Protein AF-A0A7L3ATC0-F1 (afdb_monomer)

Organism: NCBI:txid302527

InterPro domains:
  IPR021935 Small G protein signalling modulator 1/2, Rab-binding domain [PF12068] (3-129)
  IPR037745 Small G protein signalling modulator 1/2, PH domain [cd15784] (1-162)

Foldseek 3Di:
DWFDDPDPDDTFDWDWDWDDDPLKIKIWTAGVCLVVCVPDPVCNVVDPSVVVTDIGTCQQFFKWKKKQFQPQGIWIWTQGPVRDIDGIDGDHHDCVVVVVLVVVQVSNPPQKHKVVHFDQDVPPGTHHDDDDPPDDDDDDDDDDDPPPRDIDIDMITIDGPPPVVVPDPPPPDDDDDDDDDDDDDDDDDDDDDDDDDDDDDDDDDDDDDDDDDD

Structure (mmCIF, N/CA/C/O backbone):
data_AF-A0A7L3ATC0-F1
#
_entry.id   AF-A0A7L3ATC0-F1
#
loop_
_atom_site.group_PDB
_atom_site.id
_atom_site.type_symbol
_atom_site.label_atom_id
_atom_site.label_alt_id
_atom_site.label_comp_id
_atom_site.label_asym_id
_atom_site.label_entity_id
_atom_site.label_seq_id
_atom_site.pdbx_PDB_ins_code
_atom_site.Cartn_x
_atom_site.Cartn_y
_atom_site.Cartn_z
_atom_site.occupancy
_atom_site.B_iso_or_equiv
_atom_site.auth_seq_id
_atom_site.auth_comp_id
_atom_site.auth_asym_id
_atom_site.auth_atom_id
_atom_site.pdbx_PDB_model_num
ATOM 1 N N . VAL A 1 1 ? 10.258 0.427 -2.704 1.00 93.44 1 VAL A N 1
ATOM 2 C CA . VAL A 1 1 ? 9.620 -0.738 -2.040 1.00 93.44 1 VAL A CA 1
ATOM 3 C C . VAL A 1 1 ? 9.735 -1.900 -2.997 1.00 93.44 1 VAL A C 1
ATOM 5 O O . VAL A 1 1 ? 9.458 -1.688 -4.170 1.00 93.44 1 VAL A O 1
ATOM 8 N N . SER A 1 2 ? 10.188 -3.068 -2.561 1.00 94.00 2 SER A N 1
ATOM 9 C CA . SER A 1 2 ? 10.364 -4.216 -3.453 1.00 94.00 2 SER A CA 1
ATOM 10 C C . SER A 1 2 ? 9.316 -5.300 -3.224 1.00 94.00 2 SER A C 1
ATOM 12 O O . SER A 1 2 ? 8.826 -5.474 -2.107 1.00 94.00 2 SER A O 1
ATOM 14 N N . LEU A 1 3 ? 8.977 -6.010 -4.299 1.00 92.00 3 LEU A N 1
ATOM 15 C CA . LEU A 1 3 ? 8.191 -7.237 -4.254 1.00 92.00 3 LEU A CA 1
ATOM 16 C C . LEU A 1 3 ? 9.136 -8.435 -4.399 1.00 92.00 3 LEU A C 1
ATOM 18 O O . LEU A 1 3 ? 9.830 -8.524 -5.414 1.00 92.00 3 LEU A O 1
ATOM 22 N N . PRO A 1 4 ? 9.207 -9.342 -3.412 1.00 85.38 4 PRO A N 1
ATOM 23 C CA . PRO A 1 4 ? 9.979 -10.565 -3.551 1.00 85.38 4 PRO A CA 1
ATOM 24 C C . PRO A 1 4 ? 9.347 -11.458 -4.620 1.00 85.38 4 PRO A C 1
ATOM 26 O O . PRO A 1 4 ? 8.122 -11.552 -4.730 1.00 85.38 4 PRO A O 1
ATOM 29 N N . GLN A 1 5 ? 10.196 -12.107 -5.407 1.00 79.19 5 GLN A N 1
ATOM 30 C CA . GLN A 1 5 ? 9.783 -13.083 -6.405 1.00 79.19 5 GLN A CA 1
ATOM 31 C C . GLN A 1 5 ? 9.833 -14.504 -5.818 1.00 79.19 5 GLN A C 1
ATOM 33 O O . GLN A 1 5 ? 10.364 -14.725 -4.729 1.00 79.19 5 GLN A O 1
ATOM 38 N N . ARG A 1 6 ? 9.216 -15.462 -6.517 1.00 74.31 6 ARG A N 1
ATOM 39 C CA . ARG A 1 6 ? 9.340 -16.893 -6.192 1.00 74.31 6 ARG A CA 1
ATOM 40 C C . ARG A 1 6 ? 10.739 -17.386 -6.604 1.00 74.31 6 ARG A C 1
ATOM 42 O O . ARG A 1 6 ? 11.350 -16.777 -7.476 1.00 74.31 6 ARG A O 1
ATOM 49 N N . ASP A 1 7 ? 11.204 -18.476 -5.996 1.00 61.12 7 ASP A N 1
ATOM 50 C CA . ASP A 1 7 ? 12.371 -19.265 -6.431 1.00 61.12 7 ASP A CA 1
ATOM 51 C C . ASP A 1 7 ? 13.678 -18.472 -6.642 1.00 61.12 7 ASP A C 1
ATOM 53 O O . ASP A 1 7 ? 14.181 -18.362 -7.757 1.00 61.12 7 ASP A O 1
ATOM 57 N N . ASP A 1 8 ? 14.236 -17.920 -5.559 1.00 62.19 8 ASP A N 1
ATOM 58 C CA . ASP A 1 8 ? 15.568 -17.280 -5.500 1.00 62.19 8 ASP A CA 1
ATOM 59 C C . ASP A 1 8 ? 15.806 -16.088 -6.450 1.00 62.19 8 ASP A C 1
ATOM 61 O O . ASP A 1 8 ? 16.919 -15.565 -6.544 1.00 62.19 8 ASP A O 1
ATOM 65 N N . MET A 1 9 ? 14.766 -15.610 -7.132 1.00 73.88 9 MET A N 1
ATOM 66 C CA . MET A 1 9 ? 14.852 -14.435 -7.989 1.00 73.88 9 MET A CA 1
ATOM 67 C C . MET A 1 9 ? 14.956 -13.138 -7.169 1.00 73.88 9 MET A C 1
ATOM 69 O O . MET A 1 9 ? 14.380 -12.997 -6.084 1.00 73.88 9 MET A O 1
ATOM 73 N N . GLU A 1 10 ? 15.689 -12.159 -7.708 1.00 83.62 10 GLU A N 1
ATOM 74 C CA . GLU A 1 10 ? 15.863 -10.852 -7.076 1.00 83.62 10 GLU A CA 1
ATOM 75 C C . GLU A 1 10 ? 14.518 -10.123 -6.933 1.00 83.62 10 GLU A C 1
ATOM 77 O O . GLU A 1 10 ? 13.672 -10.124 -7.827 1.00 83.62 10 GLU A O 1
ATOM 82 N N . ALA A 1 11 ? 14.306 -9.473 -5.788 1.00 90.12 11 ALA A N 1
ATOM 83 C CA . ALA A 1 11 ? 13.082 -8.722 -5.552 1.00 90.12 11 ALA A CA 1
ATOM 84 C C . ALA A 1 11 ? 12.962 -7.542 -6.533 1.00 90.12 11 ALA A C 1
ATOM 86 O O . ALA A 1 11 ? 13.880 -6.732 -6.656 1.00 90.12 11 ALA A O 1
ATOM 87 N N . ILE A 1 12 ? 11.801 -7.379 -7.171 1.00 93.88 12 ILE A N 1
ATOM 88 C CA . ILE A 1 12 ? 11.578 -6.294 -8.133 1.00 93.88 12 ILE A CA 1
ATOM 89 C C . ILE A 1 12 ? 11.417 -4.978 -7.362 1.00 93.88 12 ILE A C 1
ATOM 91 O O . ILE A 1 12 ? 10.502 -4.873 -6.539 1.00 93.88 12 ILE A O 1
ATOM 95 N N . PRO A 1 13 ? 12.247 -3.946 -7.605 1.00 94.88 13 PRO A N 1
ATOM 96 C CA . PRO A 1 13 ? 12.058 -2.639 -6.998 1.00 94.88 13 PRO A CA 1
ATOM 97 C C . PRO A 1 13 ? 10.942 -1.862 -7.705 1.00 94.88 13 PRO A C 1
ATOM 99 O O . PRO A 1 13 ? 10.866 -1.808 -8.933 1.00 94.88 13 PRO A O 1
ATOM 102 N N . GLY A 1 14 ? 10.103 -1.199 -6.916 1.00 96.00 14 GLY A N 1
ATOM 103 C CA . GLY A 1 14 ? 9.032 -0.356 -7.424 1.00 96.00 14 GLY A CA 1
ATOM 104 C C . GLY A 1 14 ? 8.702 0.830 -6.526 1.00 96.00 14 GLY A C 1
ATOM 105 O O . GLY A 1 14 ? 9.152 0.953 -5.372 1.00 96.00 14 GLY A O 1
ATOM 106 N N . TYR A 1 15 ? 7.882 1.704 -7.091 1.00 96.75 15 TYR A N 1
ATOM 107 C CA . TYR A 1 15 ? 7.320 2.874 -6.446 1.00 96.75 15 TYR A CA 1
ATOM 108 C C . TYR A 1 15 ? 5.979 2.518 -5.801 1.00 96.75 15 TYR A C 1
ATOM 110 O O . TYR A 1 15 ? 5.101 1.976 -6.466 1.00 96.75 15 TYR A O 1
ATOM 118 N N . LEU A 1 16 ? 5.834 2.811 -4.506 1.0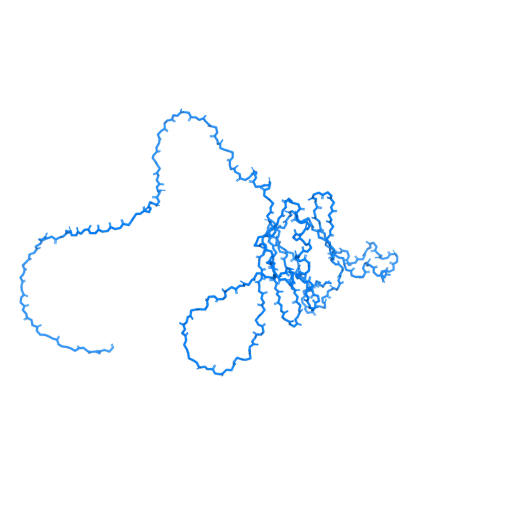0 97.38 16 LEU A N 1
ATOM 119 C CA . LEU A 1 16 ? 4.604 2.601 -3.739 1.00 97.38 16 LEU A CA 1
ATOM 120 C C . LEU A 1 16 ? 3.964 3.960 -3.442 1.00 97.38 16 LEU A C 1
ATOM 122 O O . LEU A 1 16 ? 4.632 4.827 -2.876 1.00 97.38 16 LEU A O 1
ATOM 126 N N . SER A 1 17 ? 2.683 4.126 -3.758 1.00 96.81 17 SER A N 1
ATOM 127 C CA . SER A 1 17 ? 1.929 5.351 -3.491 1.00 96.81 17 SER A CA 1
ATOM 128 C C . SER A 1 17 ? 0.539 5.074 -2.930 1.00 96.81 17 SER A C 1
ATOM 130 O O . SER A 1 17 ? -0.112 4.084 -3.262 1.00 96.81 17 SER A O 1
ATOM 132 N N . LEU A 1 18 ? 0.075 5.989 -2.081 1.00 96.25 18 LEU A N 1
ATOM 133 C CA . LEU A 1 18 ? -1.311 6.073 -1.635 1.00 96.25 18 LEU A CA 1
ATOM 134 C C . LEU A 1 18 ? -1.989 7.204 -2.405 1.00 96.25 18 LEU A C 1
ATOM 136 O O . LEU A 1 18 ? -1.476 8.320 -2.455 1.00 96.25 18 LEU A O 1
ATOM 140 N N . HIS A 1 19 ? -3.132 6.906 -3.005 1.00 96.25 19 HIS A N 1
ATOM 141 C CA . HIS A 1 19 ? -3.961 7.864 -3.720 1.00 96.25 19 HIS A CA 1
ATOM 142 C C . HIS A 1 19 ? -5.305 7.961 -3.023 1.00 96.25 19 HIS A C 1
ATOM 144 O O . HIS A 1 19 ? -5.940 6.942 -2.772 1.00 96.25 19 HIS A O 1
ATOM 150 N N . GLN A 1 20 ? -5.747 9.179 -2.751 1.00 92.88 20 GLN A N 1
ATOM 151 C CA . GLN A 1 20 ? -7.073 9.442 -2.217 1.00 92.88 20 GLN A CA 1
ATOM 152 C C . GLN A 1 20 ? -7.865 10.205 -3.274 1.00 92.88 20 GLN A C 1
ATOM 154 O O . GLN A 1 20 ? -7.403 11.214 -3.805 1.00 92.88 20 GLN A O 1
ATOM 159 N N . THR A 1 21 ? -9.028 9.682 -3.645 1.00 90.12 21 THR A N 1
ATOM 160 C CA . THR A 1 21 ? -9.964 10.319 -4.574 1.00 90.12 21 THR A CA 1
ATOM 161 C C . THR A 1 21 ? -11.335 10.295 -3.922 1.00 90.12 21 THR A C 1
ATOM 163 O O . THR A 1 21 ? -11.928 9.229 -3.776 1.00 90.12 21 THR A O 1
ATOM 166 N N . ALA A 1 22 ? -11.810 11.471 -3.501 1.00 87.25 22 ALA A N 1
ATOM 167 C CA . ALA A 1 22 ? -12.936 11.589 -2.575 1.00 87.25 22 ALA A CA 1
ATOM 168 C C . ALA A 1 22 ? -12.705 10.705 -1.329 1.00 87.25 22 ALA A C 1
ATOM 170 O O . ALA A 1 22 ? -11.645 10.801 -0.705 1.00 87.25 22 ALA A O 1
ATOM 171 N N . ASP A 1 23 ? -13.650 9.821 -1.018 1.00 83.00 23 ASP A N 1
ATOM 172 C CA . ASP A 1 23 ? -13.597 8.936 0.152 1.00 83.00 23 ASP A CA 1
ATOM 173 C C . ASP A 1 23 ? -12.947 7.577 -0.158 1.00 83.00 23 ASP A C 1
ATOM 175 O O . ASP A 1 23 ? -12.822 6.720 0.716 1.00 83.00 23 ASP A O 1
ATOM 179 N N . ILE A 1 24 ? -12.503 7.370 -1.403 1.00 88.25 24 ILE A N 1
ATOM 180 C CA . ILE A 1 24 ? -11.866 6.130 -1.844 1.00 88.25 24 ILE A CA 1
ATOM 181 C C . ILE A 1 24 ? -10.351 6.303 -1.780 1.00 88.25 24 ILE A C 1
ATOM 183 O O . ILE A 1 24 ? -9.769 7.167 -2.444 1.00 88.25 24 ILE A O 1
ATOM 187 N N . MET A 1 25 ? -9.696 5.430 -1.016 1.00 94.31 25 MET A N 1
ATOM 188 C CA . MET A 1 25 ? -8.242 5.335 -0.975 1.00 94.31 25 MET A CA 1
ATOM 189 C C . MET A 1 25 ? -7.760 4.099 -1.736 1.00 94.31 25 MET A C 1
ATOM 191 O O . MET A 1 25 ? -8.291 3.000 -1.570 1.00 94.31 25 MET A O 1
ATOM 195 N N . ALA A 1 26 ? -6.726 4.275 -2.552 1.00 96.38 26 ALA A N 1
ATOM 196 C CA . ALA A 1 26 ? -6.092 3.221 -3.325 1.00 96.38 26 ALA A CA 1
ATOM 197 C C . ALA A 1 26 ? -4.584 3.159 -3.052 1.00 96.38 26 ALA A C 1
ATOM 199 O O . ALA A 1 26 ? -3.893 4.179 -3.059 1.00 96.38 26 ALA A O 1
ATOM 200 N N . LEU A 1 27 ? -4.064 1.950 -2.852 1.00 97.31 27 LEU A N 1
ATOM 201 C CA . LEU A 1 27 ? -2.635 1.660 -2.810 1.00 97.31 27 LEU A CA 1
ATOM 202 C C . LEU A 1 27 ? -2.193 1.228 -4.204 1.00 97.31 27 LEU A C 1
ATOM 204 O O . LEU A 1 27 ? -2.757 0.290 -4.770 1.00 97.31 27 LEU A O 1
ATOM 208 N N . LYS A 1 28 ? -1.172 1.885 -4.746 1.00 97.38 28 LYS A N 1
ATOM 209 C CA . LYS A 1 28 ? -0.578 1.526 -6.032 1.00 97.38 28 LYS A CA 1
ATOM 210 C C . LYS A 1 28 ? 0.881 1.168 -5.843 1.00 97.38 28 LYS A C 1
ATOM 212 O O . LYS A 1 28 ? 1.613 1.885 -5.166 1.00 97.38 28 LYS A O 1
ATOM 217 N N . TRP A 1 29 ? 1.299 0.071 -6.454 1.00 97.75 29 TRP A N 1
ATOM 218 C CA . TRP A 1 29 ? 2.701 -0.285 -6.583 1.00 97.75 29 TRP A CA 1
ATOM 219 C C . TRP A 1 29 ? 3.030 -0.487 -8.059 1.00 97.75 29 TRP A C 1
ATOM 221 O O . TRP A 1 29 ? 2.360 -1.262 -8.742 1.00 97.75 29 TRP A O 1
ATOM 231 N N . THR A 1 30 ? 4.057 0.206 -8.538 1.00 96.50 30 THR A N 1
ATOM 232 C CA . THR A 1 30 ? 4.476 0.168 -9.943 1.00 96.50 30 THR A CA 1
ATOM 233 C C . THR A 1 30 ? 5.963 -0.181 -10.027 1.00 96.50 30 THR A C 1
ATOM 235 O O . THR A 1 30 ? 6.767 0.519 -9.404 1.00 96.50 30 THR A O 1
ATOM 238 N N . PRO A 1 31 ? 6.362 -1.212 -10.797 1.00 95.38 31 PRO A N 1
ATOM 239 C CA . PRO A 1 31 ? 7.767 -1.515 -11.061 1.00 95.38 31 PRO A CA 1
ATOM 240 C C . PRO A 1 31 ? 8.535 -0.309 -11.602 1.00 95.38 31 PRO A C 1
ATOM 242 O O . PRO A 1 31 ? 8.037 0.431 -12.453 1.00 95.38 31 PRO A O 1
ATOM 245 N N . ASN A 1 32 ? 9.782 -0.141 -11.163 1.00 94.75 32 ASN A N 1
ATOM 246 C CA . ASN A 1 32 ? 10.616 0.973 -11.615 1.00 94.75 32 ASN A CA 1
ATOM 247 C C . ASN A 1 32 ? 10.859 0.944 -13.131 1.00 94.75 32 ASN A C 1
ATOM 249 O O . ASN A 1 32 ? 10.974 2.008 -13.731 1.00 94.75 32 ASN A O 1
ATOM 253 N N . GLN A 1 33 ? 10.882 -0.244 -13.746 1.00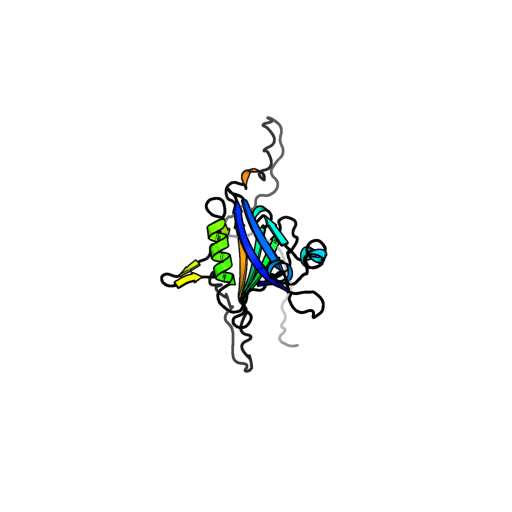 91.50 33 GLN A N 1
ATOM 254 C CA . GLN A 1 33 ? 11.062 -0.439 -15.189 1.00 91.50 33 GLN A CA 1
ATOM 255 C C . GLN A 1 33 ? 9.964 0.233 -16.021 1.00 91.50 33 GLN A C 1
ATOM 257 O O . GLN A 1 33 ? 10.224 0.654 -17.141 1.00 91.50 33 GLN A O 1
ATOM 262 N N . LEU A 1 34 ? 8.751 0.370 -15.475 1.00 90.81 34 LEU A N 1
ATOM 263 C CA . LEU A 1 34 ? 7.643 1.064 -16.139 1.00 90.81 34 LEU A CA 1
ATOM 264 C C . LEU A 1 34 ? 7.671 2.584 -15.923 1.00 90.81 34 LEU A C 1
ATOM 266 O O . LEU A 1 34 ? 6.947 3.313 -16.597 1.00 90.81 34 LEU A O 1
ATOM 270 N N . MET A 1 35 ? 8.476 3.068 -14.974 1.00 87.88 35 MET A N 1
ATOM 271 C CA . MET A 1 35 ? 8.542 4.481 -14.579 1.00 87.88 35 MET A CA 1
ATOM 272 C C . MET A 1 35 ? 9.767 5.196 -15.148 1.00 87.88 35 MET A C 1
ATOM 274 O O . MET A 1 35 ? 9.716 6.382 -15.450 1.00 87.88 35 MET A O 1
ATOM 278 N N . ASN A 1 36 ? 10.888 4.489 -15.264 1.00 84.56 36 ASN A N 1
ATOM 279 C CA . ASN A 1 36 ? 12.171 5.042 -15.694 1.00 84.56 36 ASN A CA 1
ATOM 280 C C . ASN A 1 36 ? 12.315 5.152 -17.226 1.00 84.56 36 ASN A C 1
ATOM 282 O O . ASN A 1 36 ? 13.354 5.612 -17.692 1.00 84.56 36 ASN A O 1
ATOM 286 N N . GLY A 1 37 ? 11.316 4.709 -18.000 1.00 70.88 37 GLY A N 1
ATOM 287 C CA . GLY A 1 37 ? 11.359 4.718 -19.465 1.00 70.88 37 GLY A CA 1
ATOM 288 C C . GLY A 1 37 ? 12.433 3.797 -20.056 1.00 70.88 37 GLY A C 1
ATOM 289 O O . GLY A 1 37 ? 12.859 4.014 -21.185 1.00 70.88 37 GLY A O 1
ATOM 290 N N . SER A 1 38 ? 12.909 2.791 -19.304 1.00 66.62 38 SER A N 1
ATOM 291 C CA . SER A 1 38 ? 13.937 1.860 -19.799 1.00 66.62 38 SER A CA 1
ATOM 292 C C . SER A 1 38 ? 13.402 0.847 -20.813 1.00 66.62 38 SER A C 1
ATOM 294 O O . SER A 1 38 ? 14.176 0.262 -21.564 1.00 66.62 38 SER A O 1
ATOM 296 N N . VAL A 1 39 ? 12.087 0.622 -20.824 1.00 64.00 39 VAL A N 1
ATOM 297 C CA . VAL A 1 39 ? 11.398 -0.130 -21.879 1.00 64.00 39 VAL A CA 1
ATOM 298 C C . VAL A 1 39 ? 11.154 0.812 -23.055 1.00 64.00 39 VAL A C 1
ATOM 300 O O . VAL A 1 39 ? 10.516 1.848 -22.892 1.00 64.00 39 VAL A O 1
ATOM 303 N N . GLY A 1 40 ? 11.706 0.485 -24.226 1.00 67.31 40 GLY A N 1
ATOM 304 C CA . GLY A 1 40 ? 11.512 1.285 -25.435 1.00 67.31 40 GLY A CA 1
ATOM 305 C C . GLY A 1 40 ? 10.028 1.457 -25.777 1.00 67.31 40 GLY A C 1
ATOM 306 O O . GLY A 1 40 ? 9.209 0.594 -25.469 1.00 67.31 40 GLY A O 1
ATOM 307 N N . ASP A 1 41 ? 9.696 2.565 -26.439 1.00 67.94 41 ASP A N 1
ATOM 308 C CA . ASP A 1 41 ? 8.318 3.038 -26.667 1.00 67.94 41 ASP A CA 1
ATOM 309 C C . ASP A 1 41 ? 7.399 1.984 -27.328 1.00 67.94 41 ASP A C 1
ATOM 311 O O . ASP A 1 41 ? 6.223 1.867 -26.998 1.00 67.94 41 ASP A O 1
ATOM 315 N N . LEU A 1 42 ? 7.955 1.136 -28.203 1.00 64.06 42 LEU A N 1
ATOM 316 C CA . LEU A 1 42 ? 7.219 0.077 -28.914 1.00 64.06 42 LEU A CA 1
ATOM 317 C C . LEU A 1 42 ? 6.887 -1.154 -28.049 1.00 64.06 42 LEU A C 1
ATOM 319 O O . LEU A 1 42 ? 5.948 -1.884 -28.371 1.00 64.06 42 LEU A O 1
ATOM 323 N N . ASP A 1 43 ? 7.620 -1.368 -26.955 1.00 77.44 43 ASP A N 1
ATOM 324 C CA . ASP A 1 43 ? 7.443 -2.507 -26.044 1.00 77.44 43 ASP A CA 1
ATOM 325 C C . ASP A 1 43 ? 6.826 -2.094 -24.698 1.00 77.44 43 ASP A C 1
ATOM 327 O O . ASP A 1 43 ? 6.506 -2.952 -23.874 1.00 77.44 43 ASP A O 1
ATOM 331 N N . TYR A 1 44 ? 6.623 -0.791 -24.468 1.00 83.62 44 TYR A N 1
ATOM 332 C CA . TYR A 1 44 ? 6.087 -0.255 -23.217 1.00 83.62 44 TYR A CA 1
ATOM 333 C C . TYR A 1 44 ? 4.718 -0.850 -22.871 1.00 83.62 44 TYR A C 1
ATOM 335 O O . TYR A 1 44 ? 4.537 -1.404 -21.788 1.00 83.62 44 TYR A O 1
ATOM 343 N N . GLU A 1 45 ? 3.766 -0.793 -23.805 1.00 84.44 45 GLU A N 1
ATOM 344 C CA . GLU A 1 45 ? 2.393 -1.278 -23.596 1.00 84.44 45 GLU A CA 1
ATOM 345 C C . GLU A 1 45 ? 2.304 -2.805 -23.451 1.00 84.44 45 GLU A C 1
ATOM 347 O O . GLU A 1 45 ? 1.349 -3.318 -22.877 1.00 84.44 45 GLU A O 1
ATOM 352 N N . LYS A 1 46 ? 3.303 -3.539 -23.954 1.00 86.06 46 LYS A N 1
ATOM 353 C CA . LYS A 1 46 ? 3.367 -5.012 -23.913 1.00 86.06 46 LYS A CA 1
ATOM 354 C C . LYS A 1 46 ? 4.369 -5.536 -22.891 1.00 86.06 46 LYS A C 1
ATOM 356 O O . LYS A 1 46 ? 4.700 -6.721 -22.896 1.00 86.06 46 LYS A O 1
ATOM 361 N N . SER A 1 47 ? 4.885 -4.660 -22.035 1.00 90.06 47 SER A N 1
ATOM 362 C CA . SER A 1 47 ? 5.903 -5.032 -21.070 1.00 90.06 47 SER A CA 1
ATOM 363 C C . SER A 1 47 ? 5.364 -6.049 -20.064 1.00 90.06 47 SER A C 1
ATOM 365 O O . SER A 1 47 ? 4.355 -5.802 -19.407 1.00 90.06 47 SER A O 1
ATOM 367 N N . VAL A 1 48 ? 6.104 -7.142 -19.859 1.00 89.81 48 VAL A N 1
ATOM 368 C CA . VAL A 1 48 ? 5.818 -8.147 -18.816 1.00 89.81 48 VAL A CA 1
ATOM 369 C C . VAL A 1 48 ? 5.769 -7.545 -17.408 1.00 89.81 48 VAL A C 1
ATOM 371 O O . VAL A 1 48 ? 5.215 -8.141 -16.492 1.00 89.81 48 VAL A O 1
ATOM 374 N N . TYR A 1 49 ? 6.343 -6.353 -17.207 1.00 91.25 49 TYR A N 1
ATOM 375 C CA . TYR A 1 49 ? 6.300 -5.671 -15.917 1.00 91.25 49 TYR A CA 1
ATOM 376 C C . TYR A 1 49 ? 4.885 -5.209 -15.532 1.00 91.25 49 TYR A C 1
ATOM 378 O O . TYR A 1 49 ? 4.614 -5.052 -14.341 1.00 91.25 49 TYR A O 1
ATOM 386 N N . TRP A 1 50 ? 3.968 -5.042 -16.493 1.00 93.00 50 TRP A N 1
ATOM 387 C CA . TRP A 1 50 ? 2.570 -4.705 -16.204 1.00 93.00 50 TRP A CA 1
ATOM 388 C C . TRP A 1 50 ? 1.846 -5.793 -15.412 1.00 93.00 50 TRP A C 1
ATOM 390 O O . TRP A 1 50 ? 1.020 -5.454 -14.568 1.00 93.00 50 TRP A O 1
ATOM 400 N N . ASP A 1 51 ? 2.228 -7.060 -15.583 1.00 92.19 51 ASP A N 1
ATOM 401 C CA . ASP A 1 51 ? 1.658 -8.187 -14.832 1.00 92.19 51 ASP A CA 1
ATOM 402 C C . ASP A 1 51 ? 1.984 -8.122 -13.329 1.00 92.19 51 ASP A C 1
ATOM 404 O O . ASP A 1 51 ? 1.308 -8.740 -12.507 1.00 92.19 51 ASP A O 1
ATOM 408 N N . TYR A 1 52 ? 3.012 -7.352 -12.953 1.00 92.56 52 TYR A N 1
ATOM 409 C CA . TYR A 1 52 ? 3.406 -7.133 -11.559 1.00 92.56 52 TYR A CA 1
ATOM 410 C C . TYR A 1 52 ? 2.850 -5.830 -10.976 1.00 92.56 52 TYR A C 1
ATOM 412 O O . TYR A 1 52 ? 2.890 -5.642 -9.758 1.00 92.56 52 TYR A O 1
ATOM 420 N N . ALA A 1 53 ? 2.374 -4.904 -11.812 1.00 94.75 53 ALA A N 1
ATOM 421 C CA . ALA A 1 53 ? 1.817 -3.648 -11.335 1.00 94.75 53 ALA A CA 1
ATOM 422 C C . ALA A 1 53 ? 0.533 -3.917 -10.540 1.00 94.75 53 ALA A C 1
ATOM 424 O O . ALA A 1 53 ? -0.337 -4.683 -10.943 1.00 94.75 53 ALA A O 1
ATOM 425 N N . MET A 1 54 ? 0.405 -3.265 -9.389 1.00 95.00 54 MET A N 1
ATOM 426 C CA . MET A 1 54 ? -0.658 -3.550 -8.437 1.00 95.00 54 MET A CA 1
ATOM 427 C C . MET A 1 54 ? -1.433 -2.278 -8.119 1.00 95.00 54 MET A C 1
ATOM 429 O O . MET A 1 54 ? -0.851 -1.239 -7.815 1.00 95.00 54 MET A O 1
ATOM 433 N N . THR A 1 55 ? -2.761 -2.366 -8.157 1.00 96.25 55 THR A N 1
ATOM 434 C CA . THR A 1 55 ? -3.674 -1.327 -7.668 1.00 96.25 55 THR A CA 1
ATOM 435 C C . THR A 1 55 ? -4.709 -1.983 -6.767 1.00 96.25 55 THR A C 1
ATOM 437 O O . THR A 1 55 ? -5.366 -2.940 -7.165 1.00 96.25 55 THR A O 1
ATOM 440 N N . ILE A 1 56 ? -4.822 -1.488 -5.540 1.00 95.50 56 ILE A N 1
ATOM 441 C CA . ILE A 1 56 ? -5.644 -2.070 -4.482 1.00 95.50 56 ILE A CA 1
ATOM 442 C C . ILE A 1 56 ? -6.544 -0.983 -3.926 1.00 95.50 56 ILE A C 1
ATOM 444 O O . ILE A 1 56 ? -6.031 0.055 -3.509 1.00 95.50 56 ILE A O 1
ATOM 448 N N . ARG A 1 57 ? -7.855 -1.216 -3.851 1.00 95.00 57 ARG A N 1
ATOM 449 C CA . ARG A 1 57 ? -8.735 -0.332 -3.077 1.00 95.00 57 ARG A CA 1
ATOM 450 C C . ARG A 1 57 ? -8.628 -0.718 -1.603 1.00 95.00 57 ARG A C 1
ATOM 452 O O . ARG A 1 57 ? -8.730 -1.893 -1.268 1.00 95.00 57 ARG A O 1
ATOM 459 N N . LEU A 1 58 ? -8.383 0.251 -0.723 1.00 94.81 58 LEU A N 1
ATOM 460 C CA . LEU A 1 58 ? -8.166 -0.023 0.706 1.00 94.81 58 LEU A CA 1
ATOM 461 C C . LEU A 1 58 ? -9.425 -0.554 1.398 1.00 94.81 58 LEU A C 1
ATOM 463 O O . LEU A 1 58 ? -9.298 -1.272 2.380 1.00 94.81 58 LEU A O 1
ATOM 467 N N . GLU A 1 59 ? -10.608 -0.273 0.851 1.00 93.12 59 GLU A N 1
ATOM 468 C CA . GLU A 1 59 ? -11.878 -0.857 1.301 1.00 93.12 59 GLU A CA 1
ATOM 469 C C . GLU A 1 59 ? -11.913 -2.393 1.188 1.00 93.12 59 GLU A C 1
ATOM 471 O O . GLU A 1 59 ? -12.609 -3.046 1.956 1.00 93.12 59 GLU A O 1
ATOM 476 N N . GLU A 1 60 ? -11.138 -2.980 0.265 1.00 94.00 60 GLU A N 1
ATOM 477 C CA . GLU A 1 60 ? -11.038 -4.435 0.098 1.00 94.00 60 GLU A CA 1
ATOM 478 C C . GLU A 1 60 ? -10.125 -5.069 1.156 1.00 94.00 60 GLU A C 1
ATOM 480 O O . GLU A 1 60 ? -10.110 -6.290 1.298 1.00 94.00 60 GLU A O 1
ATOM 485 N N . ILE A 1 61 ? -9.321 -4.268 1.863 1.00 96.31 61 ILE A N 1
ATOM 486 C CA . ILE A 1 61 ? -8.307 -4.741 2.803 1.00 96.31 61 ILE A CA 1
ATOM 487 C C . ILE A 1 61 ? -8.867 -4.746 4.220 1.00 96.31 61 ILE A C 1
ATOM 489 O O . ILE A 1 61 ? -9.274 -3.718 4.752 1.00 96.31 61 ILE A O 1
ATOM 493 N N . VAL A 1 62 ? -8.810 -5.912 4.863 1.00 96.31 62 VAL A N 1
ATOM 494 C CA . VAL A 1 62 ? -9.271 -6.098 6.244 1.00 96.31 62 VAL A CA 1
ATOM 495 C C . VAL A 1 62 ? -8.124 -6.057 7.246 1.00 96.31 62 VAL A C 1
ATOM 497 O O . VAL A 1 62 ? -8.274 -5.455 8.309 1.00 96.31 62 VAL A O 1
ATOM 500 N N . TYR A 1 63 ? -6.969 -6.641 6.910 1.00 97.44 63 TYR A N 1
ATOM 501 C CA . TYR A 1 63 ? -5.806 -6.695 7.797 1.00 97.44 63 TYR A CA 1
ATOM 502 C C . TYR A 1 63 ? -4.516 -6.272 7.096 1.00 97.44 63 TYR A C 1
ATOM 504 O O . TYR A 1 63 ? -4.297 -6.534 5.913 1.00 97.44 63 TYR A O 1
ATOM 512 N N . LEU A 1 64 ? -3.632 -5.660 7.877 1.00 97.56 64 LEU A N 1
ATOM 513 C CA . LEU A 1 64 ? -2.247 -5.362 7.544 1.00 97.56 64 LEU A CA 1
ATOM 514 C C . LEU A 1 64 ? -1.364 -6.152 8.507 1.00 97.56 64 LEU A C 1
ATOM 516 O O . LEU A 1 64 ? -1.332 -5.854 9.702 1.00 97.56 64 LEU A O 1
ATOM 520 N N . HIS A 1 65 ? -0.647 -7.146 7.995 1.00 96.44 65 HIS A N 1
ATOM 521 C CA . HIS A 1 65 ? 0.337 -7.894 8.767 1.00 96.44 65 HIS A CA 1
ATOM 522 C C . HIS A 1 65 ? 1.725 -7.336 8.463 1.00 96.44 65 HIS A C 1
ATOM 524 O O . HIS A 1 65 ? 2.218 -7.438 7.341 1.00 96.44 65 HIS A O 1
ATOM 530 N N . CYS A 1 66 ? 2.329 -6.689 9.448 1.00 94.81 66 CYS A N 1
ATOM 531 C CA . CYS A 1 66 ? 3.605 -6.013 9.327 1.00 94.81 66 CYS A CA 1
ATOM 532 C C . CYS A 1 66 ? 4.677 -6.748 10.127 1.00 94.81 66 CYS A C 1
ATOM 534 O O . CYS A 1 66 ? 4.433 -7.150 11.257 1.00 94.81 66 CYS A O 1
ATOM 536 N N . HIS A 1 67 ? 5.878 -6.831 9.575 1.00 93.12 67 HIS A N 1
ATOM 537 C CA . HIS A 1 67 ? 7.042 -7.419 10.223 1.00 93.12 67 HIS A CA 1
ATOM 538 C C . HIS A 1 67 ? 8.190 -6.417 10.162 1.00 93.12 67 HIS A C 1
ATOM 540 O O . HIS A 1 67 ? 8.567 -5.987 9.070 1.00 93.12 67 HIS A O 1
ATOM 546 N N . GLN A 1 68 ? 8.738 -6.013 11.304 1.00 88.00 68 GLN A N 1
ATOM 547 C CA . GLN A 1 68 ? 9.843 -5.060 11.385 1.00 88.00 68 GLN A CA 1
ATOM 548 C C . GLN A 1 68 ? 11.098 -5.756 11.915 1.00 88.00 68 GLN A C 1
ATOM 550 O O . GLN A 1 68 ? 11.170 -6.097 13.091 1.00 88.00 68 GLN A O 1
ATOM 555 N N . GLN A 1 69 ? 12.106 -5.900 11.055 1.00 82.25 69 GLN A N 1
ATOM 556 C CA . GLN A 1 69 ? 13.462 -6.303 11.447 1.00 82.25 69 GLN A CA 1
ATOM 557 C C . GLN A 1 69 ? 14.323 -5.050 11.646 1.00 82.25 69 GLN A C 1
ATOM 559 O O . GLN A 1 69 ? 14.123 -4.055 10.935 1.00 82.25 69 GLN A O 1
ATOM 564 N N . VAL A 1 70 ? 15.257 -5.068 12.603 1.00 75.31 70 VAL A N 1
ATOM 565 C CA . VAL A 1 70 ? 16.118 -3.907 12.894 1.00 75.31 70 VAL A CA 1
ATOM 566 C C . VAL A 1 70 ? 17.121 -3.693 11.748 1.00 75.31 70 VAL A C 1
ATOM 568 O O . VAL A 1 70 ? 17.246 -2.565 11.264 1.00 75.31 70 VAL A O 1
ATOM 571 N N . ASP A 1 71 ? 17.659 -4.773 11.177 1.00 76.00 71 ASP A N 1
ATOM 572 C CA . ASP A 1 71 ? 18.639 -4.703 10.088 1.00 76.00 71 ASP A CA 1
ATOM 573 C C . ASP A 1 71 ? 18.097 -4.886 8.658 1.00 76.00 71 ASP A C 1
ATOM 575 O O . ASP A 1 71 ? 18.793 -4.563 7.698 1.00 76.00 71 ASP A O 1
ATOM 579 N N . SER A 1 72 ? 16.867 -5.369 8.451 1.00 76.31 72 SER A N 1
ATOM 580 C CA . SER A 1 72 ? 16.351 -5.721 7.104 1.00 76.31 72 SER A CA 1
ATOM 581 C C . SER A 1 72 ? 15.264 -4.777 6.569 1.00 76.31 72 SER A C 1
ATOM 583 O O . SER A 1 72 ? 14.856 -4.869 5.410 1.00 76.31 72 SER A O 1
ATOM 585 N N . GLY A 1 73 ? 14.814 -3.825 7.393 1.00 88.12 73 GLY A N 1
ATOM 586 C CA . GLY A 1 73 ? 13.655 -2.987 7.093 1.00 88.12 73 GLY A CA 1
ATOM 587 C C . GLY A 1 73 ? 12.330 -3.663 7.454 1.00 88.12 73 GLY A C 1
ATOM 588 O O . GLY A 1 73 ? 12.287 -4.705 8.110 1.00 88.12 73 GLY A O 1
ATOM 589 N N . GLY A 1 74 ? 11.232 -3.019 7.061 1.00 92.94 74 GLY A N 1
ATOM 590 C CA . GLY A 1 74 ? 9.879 -3.488 7.352 1.00 92.94 74 GLY A CA 1
ATOM 591 C C . GLY A 1 74 ? 9.241 -4.202 6.163 1.00 92.94 74 GLY A C 1
ATOM 592 O O . GLY A 1 74 ? 9.480 -3.837 5.017 1.00 92.94 74 GLY A O 1
ATOM 593 N N . THR A 1 75 ? 8.392 -5.186 6.420 1.00 94.69 75 THR A N 1
ATOM 594 C CA . THR A 1 75 ? 7.538 -5.832 5.415 1.00 94.69 75 THR A CA 1
ATOM 595 C C . THR A 1 75 ? 6.079 -5.637 5.799 1.00 94.69 75 THR A C 1
ATOM 597 O O . THR A 1 75 ? 5.765 -5.657 6.985 1.00 94.69 75 THR A O 1
ATOM 600 N N . VAL A 1 76 ? 5.188 -5.452 4.825 1.00 96.31 76 VAL A N 1
ATOM 601 C CA . VAL A 1 76 ? 3.734 -5.479 5.045 1.00 96.31 76 VAL A CA 1
ATOM 602 C C . VAL A 1 76 ? 3.055 -6.419 4.056 1.00 96.31 76 VAL A C 1
ATOM 604 O O . VAL A 1 76 ? 3.333 -6.386 2.859 1.00 96.31 76 VAL A O 1
ATOM 607 N N . VAL A 1 77 ? 2.148 -7.243 4.563 1.00 96.81 77 VAL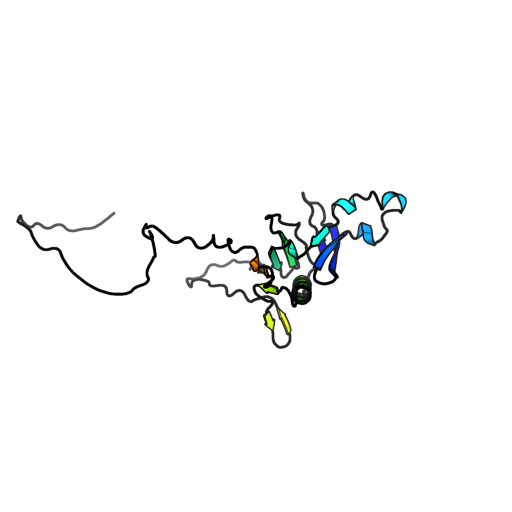 A N 1
ATOM 608 C CA . VAL A 1 77 ? 1.234 -8.087 3.797 1.00 96.81 77 VAL A CA 1
ATOM 609 C C . VAL A 1 77 ? -0.171 -7.538 3.992 1.00 96.81 77 VAL A C 1
ATOM 611 O O . VAL A 1 77 ? -0.624 -7.356 5.123 1.00 96.81 77 VAL A O 1
ATOM 614 N N . LEU A 1 78 ? -0.856 -7.263 2.884 1.00 97.62 78 LEU A N 1
ATOM 615 C CA . LEU A 1 78 ? -2.251 -6.838 2.899 1.00 97.62 78 LEU A CA 1
ATOM 616 C C . LEU A 1 78 ? -3.138 -8.066 2.718 1.00 97.62 78 LEU A C 1
ATOM 618 O O . LEU A 1 78 ? -2.971 -8.813 1.753 1.00 97.62 78 LEU A O 1
ATOM 622 N N . VAL A 1 79 ? -4.080 -8.256 3.634 1.00 97.56 79 VAL A N 1
ATOM 623 C CA . VAL A 1 79 ? -5.054 -9.347 3.589 1.00 97.56 79 VAL A CA 1
ATOM 624 C C . VAL A 1 79 ? -6.402 -8.765 3.204 1.00 97.56 79 VAL A C 1
ATOM 626 O O . VAL A 1 79 ? -6.914 -7.867 3.879 1.00 97.56 79 VAL A O 1
ATOM 629 N N . SER A 1 80 ? -6.950 -9.262 2.102 1.00 95.81 80 SER A N 1
ATOM 630 C CA . SER A 1 80 ? -8.216 -8.789 1.549 1.00 95.81 80 SER A CA 1
ATOM 631 C C . SER A 1 80 ? -9.410 -9.497 2.208 1.00 95.81 80 SER A C 1
ATOM 633 O O . SER A 1 80 ? -9.244 -10.511 2.888 1.00 95.81 80 SER A O 1
ATOM 635 N N . GLN A 1 81 ? -10.618 -8.955 2.046 1.00 93.81 81 GLN A N 1
ATOM 636 C CA . GLN A 1 81 ? -11.850 -9.479 2.654 1.00 93.81 81 GLN A CA 1
ATOM 637 C C . GLN A 1 81 ? -12.182 -10.921 2.227 1.00 93.81 81 GLN A C 1
ATOM 639 O O . GLN A 1 81 ? -12.766 -11.674 3.002 1.00 93.81 81 GLN A O 1
ATOM 644 N N . ASP A 1 82 ? -11.781 -11.316 1.021 1.00 93.25 82 ASP A N 1
ATOM 645 C CA . ASP A 1 82 ? -11.900 -12.675 0.476 1.00 93.25 82 ASP A CA 1
ATOM 646 C C . ASP A 1 82 ? -10.848 -13.661 1.032 1.00 93.25 82 ASP A C 1
ATOM 648 O O . ASP A 1 82 ? -10.836 -14.837 0.669 1.00 93.25 82 ASP A O 1
ATOM 652 N N . GLY A 1 83 ? -9.961 -13.196 1.918 1.00 92.75 83 GLY A N 1
ATOM 653 C CA . GLY A 1 83 ? -8.865 -13.974 2.491 1.00 92.75 83 GLY A CA 1
ATOM 654 C C . GLY A 1 83 ? -7.610 -14.036 1.617 1.00 92.75 83 GLY A C 1
ATOM 655 O O . GLY A 1 83 ? -6.609 -14.619 2.043 1.00 92.75 83 GLY A O 1
ATOM 656 N N . ILE A 1 84 ? -7.607 -13.422 0.426 1.00 94.81 84 ILE A N 1
ATOM 657 C CA . ILE A 1 84 ? -6.425 -13.384 -0.437 1.00 94.81 84 ILE A CA 1
ATOM 658 C C . ILE A 1 84 ? -5.358 -12.492 0.199 1.00 94.81 84 ILE A C 1
ATOM 660 O O . ILE A 1 84 ? -5.552 -11.294 0.440 1.00 94.81 84 ILE A O 1
ATOM 664 N N . GLN A 1 85 ? -4.190 -13.088 0.428 1.00 95.62 85 GLN A N 1
ATOM 665 C CA . GLN A 1 85 ? -2.993 -12.386 0.872 1.00 95.62 85 GLN A CA 1
ATOM 666 C C . GLN A 1 85 ? -2.247 -11.837 -0.342 1.00 95.62 85 GLN A C 1
ATOM 668 O O . GLN A 1 85 ? -1.835 -12.589 -1.228 1.00 95.62 85 GLN A O 1
ATOM 673 N N . ARG A 1 86 ? -2.071 -10.517 -0.387 1.00 94.62 86 ARG A N 1
ATOM 674 C CA . ARG A 1 86 ? -1.315 -9.858 -1.456 1.00 94.62 86 ARG A CA 1
ATOM 675 C C . ARG A 1 86 ? 0.190 -10.072 -1.252 1.00 94.62 86 ARG A C 1
ATOM 677 O O . ARG A 1 86 ? 0.617 -10.272 -0.113 1.00 94.62 86 ARG A O 1
ATOM 684 N N . PRO A 1 87 ? 1.006 -10.024 -2.322 1.00 93.94 87 PRO A N 1
ATOM 685 C CA . PRO A 1 87 ? 2.452 -10.172 -2.200 1.00 93.94 87 PRO A CA 1
ATOM 686 C C . PRO A 1 87 ? 3.054 -9.219 -1.145 1.00 93.94 87 PRO A C 1
ATOM 688 O O . PRO A 1 87 ? 2.657 -8.051 -1.096 1.00 93.94 87 PRO A O 1
ATOM 691 N N . PRO A 1 88 ? 3.997 -9.685 -0.301 1.00 94.44 88 PRO A N 1
ATOM 692 C CA . PRO A 1 88 ? 4.596 -8.863 0.745 1.00 94.44 88 PRO A CA 1
ATOM 693 C C . PRO A 1 88 ? 5.370 -7.684 0.154 1.00 94.44 88 PRO A C 1
ATOM 695 O O . PRO A 1 88 ? 6.289 -7.860 -0.642 1.00 94.44 88 PRO A O 1
ATOM 698 N N . LEU A 1 89 ? 5.045 -6.473 0.596 1.00 95.69 89 LEU A N 1
ATOM 699 C CA . LEU A 1 89 ? 5.755 -5.252 0.231 1.00 95.69 89 LEU A CA 1
ATOM 700 C C . LEU A 1 89 ? 6.922 -5.036 1.194 1.00 95.69 89 LEU A C 1
ATOM 702 O O . LEU A 1 89 ? 6.711 -4.764 2.379 1.00 95.69 89 LEU A O 1
ATOM 706 N N . ARG A 1 90 ? 8.155 -5.121 0.688 1.00 94.94 90 ARG A N 1
ATOM 707 C CA . ARG A 1 90 ? 9.374 -4.903 1.473 1.00 94.94 90 ARG A CA 1
ATOM 708 C C . ARG A 1 90 ? 9.839 -3.452 1.365 1.00 94.94 90 ARG A C 1
ATOM 710 O O . ARG A 1 90 ? 10.148 -2.937 0.285 1.00 94.94 90 ARG A O 1
ATOM 717 N N . PHE A 1 91 ? 9.898 -2.774 2.500 1.00 94.81 91 PHE A N 1
ATOM 718 C CA . PHE A 1 91 ? 10.431 -1.425 2.619 1.00 94.81 91 PHE A CA 1
ATOM 719 C C . PHE A 1 91 ? 11.957 -1.450 2.768 1.00 94.81 91 PHE A C 1
ATOM 721 O O . PHE A 1 91 ? 12.502 -2.391 3.347 1.00 94.81 91 PHE A O 1
ATOM 728 N N . PRO A 1 92 ? 12.661 -0.408 2.288 1.00 92.88 92 PRO A N 1
ATOM 729 C CA . PRO A 1 92 ? 14.071 -0.215 2.606 1.00 92.88 92 PRO A CA 1
ATOM 730 C C . PRO A 1 92 ? 14.304 -0.129 4.121 1.00 92.88 92 PRO A C 1
ATOM 732 O O . PRO A 1 92 ? 13.385 0.176 4.889 1.00 92.88 92 PRO A O 1
ATOM 735 N N . ARG A 1 93 ? 15.554 -0.348 4.542 1.00 90.44 93 ARG A N 1
ATOM 736 C CA . ARG A 1 93 ? 15.983 -0.173 5.938 1.00 90.44 93 ARG A CA 1
ATOM 737 C C . ARG A 1 93 ? 15.636 1.236 6.440 1.00 90.44 93 ARG A C 1
ATOM 739 O O . ARG A 1 93 ? 15.747 2.205 5.692 1.00 90.44 93 ARG A O 1
ATOM 746 N N . GLY A 1 94 ? 15.230 1.342 7.706 1.00 88.06 94 GLY A N 1
ATOM 747 C CA . GLY A 1 94 ? 14.816 2.597 8.343 1.00 88.06 94 GLY A CA 1
ATOM 748 C C . GLY A 1 94 ? 13.336 2.629 8.743 1.00 88.06 94 GLY A C 1
ATOM 749 O O . GLY A 1 94 ? 12.671 1.601 8.829 1.00 88.06 94 GLY A O 1
ATOM 750 N N . GLY A 1 95 ? 12.808 3.830 8.997 1.00 88.38 95 GLY A N 1
ATOM 751 C CA . GLY A 1 95 ? 11.447 4.053 9.513 1.00 88.38 95 GLY A CA 1
ATOM 752 C C . GLY A 1 95 ? 10.331 4.078 8.460 1.00 88.38 95 GLY A C 1
ATOM 753 O O . GLY A 1 95 ? 9.250 4.599 8.732 1.00 88.38 95 GLY A O 1
ATOM 754 N N . HIS A 1 96 ? 10.574 3.562 7.252 1.00 92.69 96 HIS A N 1
ATOM 755 C CA . HIS A 1 96 ? 9.658 3.718 6.117 1.00 92.69 96 HIS A CA 1
ATOM 756 C C . HIS A 1 96 ? 8.329 2.972 6.286 1.00 92.69 96 HIS A C 1
ATOM 758 O O . HIS A 1 96 ? 7.294 3.495 5.878 1.00 92.69 96 HIS A O 1
ATOM 764 N N . LEU A 1 97 ? 8.333 1.795 6.923 1.00 93.44 97 LEU A N 1
ATOM 765 C CA . LEU A 1 97 ? 7.102 1.057 7.226 1.00 93.44 97 LEU A CA 1
ATOM 766 C C . LEU A 1 97 ? 6.193 1.864 8.164 1.00 93.44 97 LEU A C 1
ATOM 768 O O . LEU A 1 97 ? 5.006 2.029 7.899 1.00 93.44 97 LEU A O 1
ATOM 772 N N . LEU A 1 98 ? 6.758 2.425 9.234 1.00 91.88 98 LEU A N 1
ATOM 773 C CA . LEU A 1 98 ? 6.013 3.254 10.179 1.00 91.88 98 LEU A CA 1
ATOM 774 C C . LEU A 1 98 ? 5.496 4.543 9.526 1.00 91.88 98 LEU A C 1
ATOM 776 O O . LEU A 1 98 ? 4.362 4.950 9.772 1.00 91.88 98 LEU A O 1
ATOM 780 N N . GLN A 1 99 ? 6.303 5.171 8.667 1.00 92.12 99 GLN A N 1
ATOM 781 C CA . GLN A 1 99 ? 5.875 6.331 7.887 1.00 92.12 99 GLN A CA 1
ATOM 782 C C . GLN A 1 99 ? 4.694 5.982 6.973 1.00 92.12 99 GLN A C 1
ATOM 784 O O . GLN A 1 99 ? 3.712 6.720 6.947 1.00 92.12 99 GLN A O 1
ATOM 789 N N . PHE A 1 100 ? 4.761 4.845 6.277 1.00 95.62 100 PHE A N 1
ATOM 790 C CA . PHE A 1 100 ? 3.667 4.343 5.451 1.00 95.62 100 PHE A CA 1
ATOM 791 C C . PHE A 1 100 ? 2.390 4.123 6.268 1.00 95.62 100 PHE A C 1
ATOM 793 O O . PHE A 1 100 ? 1.346 4.658 5.902 1.00 95.62 100 PHE A O 1
ATOM 800 N N . LEU A 1 101 ? 2.472 3.410 7.396 1.00 95.50 101 LEU A N 1
ATOM 801 C CA . LEU A 1 101 ? 1.319 3.166 8.269 1.00 95.50 101 LEU A CA 1
ATOM 802 C C . LEU A 1 101 ? 0.727 4.476 8.806 1.00 95.50 101 LEU A C 1
ATOM 804 O O . LEU A 1 101 ? -0.488 4.624 8.857 1.00 95.50 101 LEU A O 1
ATOM 808 N N . SER A 1 102 ? 1.572 5.451 9.153 1.00 93.62 102 SER A N 1
ATOM 809 C CA . SER A 1 102 ? 1.133 6.778 9.601 1.00 93.62 102 SER A CA 1
ATOM 810 C C . SER A 1 102 ? 0.378 7.538 8.508 1.00 93.62 102 SER A C 1
ATOM 812 O O . SER A 1 102 ? -0.660 8.140 8.789 1.00 93.62 102 SER A O 1
ATOM 814 N N . CYS A 1 103 ? 0.878 7.503 7.267 1.00 94.19 103 CYS A N 1
ATOM 815 C CA . CYS A 1 103 ? 0.205 8.091 6.110 1.00 94.19 103 CYS A CA 1
ATOM 816 C C . CYS A 1 103 ? -1.117 7.382 5.804 1.00 94.19 103 CYS A C 1
ATOM 818 O O . CYS A 1 103 ? -2.108 8.056 5.546 1.00 94.19 103 CYS A O 1
ATOM 820 N N . LEU A 1 104 ? -1.142 6.050 5.877 1.00 95.44 104 LEU A N 1
ATOM 821 C CA . LEU A 1 104 ? -2.344 5.247 5.676 1.00 95.44 104 LEU A CA 1
ATOM 822 C C . LEU A 1 104 ? -3.402 5.573 6.736 1.00 95.44 104 LEU A C 1
ATOM 824 O O . LEU A 1 104 ? -4.532 5.875 6.378 1.00 95.44 104 LEU A O 1
ATOM 828 N N . GLU A 1 105 ? -3.042 5.590 8.021 1.00 93.69 105 GLU A N 1
ATOM 829 C CA . GLU A 1 105 ? -3.962 5.939 9.112 1.00 93.69 105 GLU A CA 1
ATOM 830 C C . GLU A 1 105 ? -4.543 7.349 8.941 1.00 93.69 105 GLU A C 1
ATOM 832 O O . GLU A 1 105 ? -5.741 7.546 9.111 1.00 93.69 105 GLU A O 1
ATOM 837 N N . ASN A 1 106 ? -3.715 8.326 8.552 1.00 92.75 106 ASN A N 1
ATOM 838 C CA . ASN A 1 106 ? -4.188 9.685 8.284 1.00 92.75 106 ASN A CA 1
ATOM 839 C C . ASN A 1 106 ? -5.105 9.753 7.053 1.00 92.75 106 ASN A C 1
ATOM 841 O O . ASN A 1 106 ? -6.061 10.519 7.069 1.00 92.75 106 ASN A O 1
ATOM 845 N N . GLY A 1 107 ? -4.813 8.978 6.005 1.00 92.31 107 GLY A N 1
ATOM 846 C CA . GLY A 1 107 ? -5.621 8.923 4.784 1.00 92.31 107 GLY A CA 1
ATOM 847 C C . GLY A 1 107 ? -6.949 8.181 4.956 1.00 92.31 107 GLY A C 1
ATOM 848 O O . GLY A 1 107 ? -7.881 8.425 4.198 1.00 92.31 107 GLY A O 1
ATOM 849 N N . LEU A 1 108 ? -7.059 7.298 5.957 1.00 92.56 108 LEU A N 1
ATOM 850 C CA . LEU A 1 108 ? -8.322 6.646 6.311 1.00 92.56 108 LEU A CA 1
ATOM 851 C C . LEU A 1 108 ? -9.307 7.611 6.994 1.00 92.56 108 LEU A C 1
ATOM 853 O O . LEU A 1 108 ? -10.518 7.420 6.889 1.00 92.56 108 LEU A O 1
ATOM 857 N N . LEU A 1 109 ? -8.820 8.637 7.694 1.00 91.06 109 LEU A N 1
ATOM 858 C CA . LEU A 1 109 ? -9.680 9.575 8.414 1.00 91.06 109 LEU A CA 1
ATOM 859 C C . LEU A 1 109 ? -10.497 10.469 7.459 1.00 91.06 109 LEU A C 1
ATOM 861 O O . LEU A 1 109 ? -10.015 10.829 6.386 1.00 91.06 109 LEU A O 1
ATOM 865 N N . PRO A 1 110 ? -11.710 10.896 7.866 1.00 90.56 110 PRO A N 1
ATOM 866 C CA . PRO A 1 110 ? -12.396 10.575 9.126 1.00 90.56 110 PRO A CA 1
ATOM 867 C C . PRO A 1 110 ? -13.206 9.265 9.077 1.00 90.56 110 PRO A C 1
ATOM 869 O O . PRO A 1 110 ? -13.807 8.880 10.078 1.00 90.56 110 PRO A O 1
ATOM 872 N N . HIS A 1 111 ? -13.267 8.605 7.921 1.00 89.12 111 HIS A N 1
ATOM 873 C CA . HIS A 1 111 ? -14.217 7.521 7.655 1.00 89.12 111 HIS A CA 1
ATOM 874 C C . HIS A 1 111 ? -13.727 6.139 8.086 1.00 89.12 111 HIS A C 1
ATOM 876 O O . HIS A 1 111 ? -14.540 5.231 8.257 1.00 89.12 111 HIS A O 1
ATOM 882 N N . GLY A 1 112 ? -12.425 5.978 8.296 1.00 91.88 112 GLY A N 1
ATOM 883 C CA . GLY A 1 112 ? -11.824 4.765 8.812 1.00 91.88 112 GLY A CA 1
ATOM 884 C C . GLY A 1 112 ? -10.606 5.028 9.689 1.00 91.88 112 GLY A C 1
ATOM 885 O O . GLY A 1 112 ? -10.126 6.153 9.817 1.00 91.88 112 GLY A O 1
ATOM 886 N N . GLN A 1 113 ? -10.105 3.964 10.305 1.00 93.69 113 GLN A N 1
ATOM 887 C CA . GLN A 1 113 ? -8.933 3.996 11.175 1.00 93.69 113 GLN A CA 1
ATOM 888 C C . GLN A 1 113 ? -8.239 2.632 11.229 1.00 93.69 113 GLN A C 1
ATOM 890 O O . GLN A 1 113 ? -8.827 1.607 10.871 1.00 93.69 113 GLN A O 1
ATOM 895 N N . LEU A 1 114 ? -6.999 2.628 11.719 1.00 95.00 114 LEU A N 1
ATOM 896 C CA . LEU A 1 114 ? -6.307 1.406 12.111 1.00 95.00 114 LEU A CA 1
ATOM 897 C C . LEU A 1 114 ? -6.709 0.991 13.528 1.00 95.00 114 LEU A C 1
ATOM 899 O O . LEU A 1 114 ? -6.832 1.830 14.419 1.00 95.00 114 LEU A O 1
ATOM 903 N N . ASP A 1 115 ? -6.879 -0.311 13.732 1.00 92.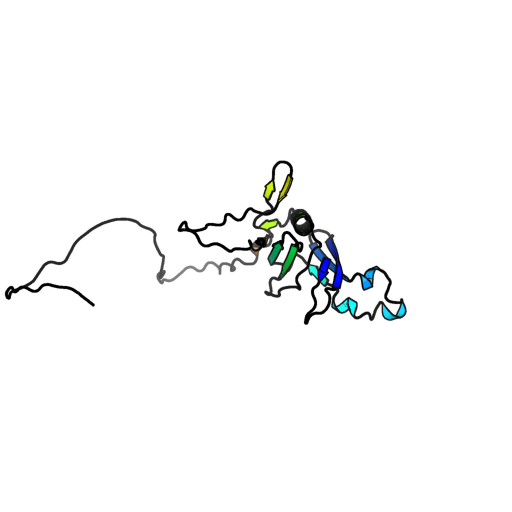25 115 ASP A N 1
ATOM 904 C CA . ASP A 1 115 ? -7.116 -0.925 15.034 1.00 92.25 115 ASP A CA 1
ATOM 905 C C . ASP A 1 115 ? -6.072 -2.030 15.307 1.00 92.25 115 ASP A C 1
ATOM 907 O O . ASP A 1 115 ? -5.991 -2.985 14.530 1.00 92.25 115 ASP A O 1
ATOM 911 N N . PRO A 1 116 ? -5.252 -1.928 16.369 1.00 92.00 116 PRO A N 1
ATOM 912 C CA . PRO A 1 116 ? -5.148 -0.781 17.272 1.00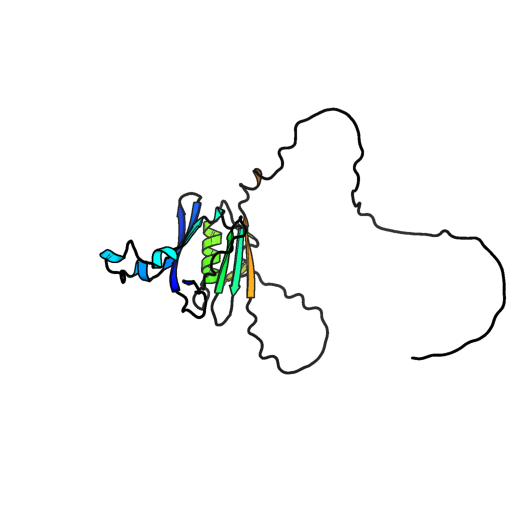 92.00 116 PRO A CA 1
ATOM 913 C C . PRO A 1 116 ? -4.567 0.461 16.561 1.00 92.00 116 PRO A C 1
ATOM 915 O O . PRO A 1 116 ? -3.796 0.312 15.612 1.00 92.00 116 PRO A O 1
ATOM 918 N N . PRO A 1 117 ? -4.862 1.687 17.030 1.00 87.25 117 PRO A N 1
ATOM 919 C CA . PRO A 1 117 ? -4.272 2.896 16.459 1.00 87.25 117 PRO A CA 1
ATOM 920 C C . PRO A 1 117 ? -2.756 2.942 16.695 1.00 87.25 117 PRO A C 1
ATOM 922 O O . PRO A 1 117 ? -2.242 2.395 17.682 1.00 87.25 117 PRO A O 1
ATOM 925 N N . LEU A 1 118 ? -2.026 3.645 15.827 1.00 84.56 118 LEU A N 1
ATOM 926 C CA . LEU A 1 118 ? -0.593 3.880 16.018 1.00 84.56 118 LEU A CA 1
ATOM 927 C C . LEU A 1 118 ? -0.368 4.741 17.270 1.00 84.56 118 LEU A C 1
ATOM 929 O O . LEU A 1 118 ? -1.010 5.773 17.474 1.00 84.56 118 LEU A O 1
ATOM 933 N N . TRP A 1 119 ? 0.554 4.338 18.144 1.00 71.25 119 TRP A N 1
ATOM 934 C CA . TRP A 1 119 ? 0.754 5.028 19.419 1.00 71.25 119 TRP A CA 1
ATOM 935 C C . TRP A 1 119 ? 1.487 6.351 19.230 1.00 71.25 119 TRP A C 1
ATOM 937 O O . TRP A 1 119 ? 2.541 6.406 18.610 1.00 71.25 119 TRP A O 1
ATOM 947 N N . LEU A 1 120 ? 1.000 7.426 19.845 1.00 60.25 120 LEU A N 1
ATOM 948 C CA . LEU A 1 120 ? 1.716 8.698 19.868 1.00 60.25 120 LEU A CA 1
ATOM 949 C C . LEU A 1 120 ? 2.753 8.699 21.009 1.00 60.25 120 LEU A C 1
ATOM 951 O O . LEU A 1 120 ? 2.395 8.729 22.186 1.00 60.25 120 LEU A O 1
ATOM 955 N N . GLN A 1 121 ? 4.050 8.699 20.696 1.00 54.19 121 GLN A N 1
ATOM 956 C CA . GLN A 1 121 ? 5.088 9.008 21.684 1.00 54.19 121 GLN A CA 1
ATOM 957 C C . GLN A 1 121 ? 5.258 10.525 21.777 1.00 54.19 121 GLN A C 1
ATOM 959 O O . GLN A 1 121 ? 5.687 11.188 20.828 1.00 54.19 121 GLN A O 1
ATOM 964 N N . ARG A 1 122 ? 4.960 11.084 22.956 1.00 37.94 122 ARG A N 1
ATOM 965 C CA . ARG A 1 122 ? 5.190 12.501 23.270 1.00 37.94 122 ARG A CA 1
ATOM 966 C C . ARG A 1 122 ? 6.658 12.856 22.979 1.00 37.94 122 ARG A C 1
ATOM 968 O O . ARG A 1 122 ? 7.558 12.311 23.606 1.00 37.94 122 ARG A O 1
ATOM 975 N N . GLY A 1 123 ? 6.886 13.740 22.005 1.00 48.38 123 GLY A N 1
ATOM 976 C CA . GLY A 1 123 ? 8.219 14.204 21.593 1.00 48.38 123 GLY A CA 1
ATOM 977 C C . GLY A 1 123 ? 8.912 13.408 20.475 1.00 48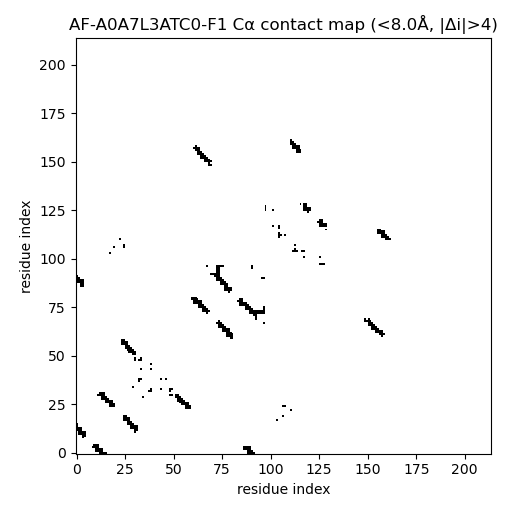.38 123 GLY A C 1
ATOM 978 O O . GLY A 1 123 ? 9.954 13.858 20.013 1.00 48.38 123 GLY A O 1
ATOM 979 N N . LYS A 1 124 ? 8.360 12.271 20.012 1.00 59.25 124 LYS A N 1
ATOM 980 C CA . LYS A 1 124 ? 8.933 11.456 18.912 1.00 59.25 124 LYS A CA 1
ATOM 981 C C . LYS A 1 124 ? 7.961 11.141 17.762 1.00 59.25 124 LYS A C 1
ATOM 983 O O . LYS A 1 124 ? 8.365 10.517 16.789 1.00 59.25 124 LYS A O 1
ATOM 988 N N . GLY A 1 125 ? 6.707 11.590 17.847 1.00 66.88 125 GLY A N 1
ATOM 989 C CA . GLY A 1 125 ? 5.685 11.325 16.828 1.00 66.88 125 GLY A CA 1
ATOM 990 C C . GLY A 1 125 ? 5.001 9.966 17.012 1.00 66.88 125 GLY A C 1
ATOM 991 O O . GLY A 1 125 ? 4.992 9.420 18.118 1.00 66.88 125 GLY A O 1
ATOM 992 N N . LYS A 1 126 ? 4.381 9.434 15.950 1.00 72.75 126 LYS A N 1
ATOM 993 C CA . LYS A 1 126 ? 3.740 8.110 15.975 1.00 72.75 126 LYS A CA 1
ATOM 994 C C . LYS A 1 126 ? 4.804 7.015 16.035 1.00 72.75 126 LYS A C 1
ATOM 996 O O . LYS A 1 126 ? 5.806 7.094 15.333 1.00 72.75 126 LYS A O 1
ATOM 1001 N N . VAL A 1 127 ? 4.580 6.001 16.856 1.00 75.75 127 VAL A N 1
ATOM 1002 C CA . VAL A 1 127 ? 5.405 4.805 17.007 1.00 75.75 127 VAL A CA 1
ATOM 1003 C C . VAL A 1 127 ? 4.522 3.570 16.994 1.00 75.75 127 VAL A C 1
ATOM 1005 O O . VAL A 1 127 ? 3.312 3.635 17.223 1.00 75.75 127 VAL A O 1
ATOM 1008 N N . PHE A 1 128 ? 5.144 2.422 16.776 1.00 73.00 128 PHE A N 1
ATOM 1009 C CA . PHE A 1 128 ? 4.459 1.154 16.905 1.00 73.00 128 PHE A CA 1
ATOM 1010 C C . PHE A 1 128 ? 3.921 0.909 18.328 1.00 73.00 128 PHE A C 1
ATOM 1012 O O . PHE A 1 128 ? 4.573 1.293 19.310 1.00 73.00 128 PHE A O 1
ATOM 1019 N N . PRO A 1 129 ? 2.772 0.222 18.463 1.00 68.31 129 PRO A N 1
ATOM 1020 C CA . PRO A 1 129 ? 2.304 -0.271 19.748 1.00 68.31 129 PRO A CA 1
ATOM 1021 C C . PRO A 1 129 ? 3.351 -1.151 20.441 1.00 68.31 129 PRO A C 1
ATOM 1023 O O . PRO A 1 129 ? 3.846 -2.112 19.859 1.00 68.31 129 PRO A O 1
ATOM 1026 N N . LYS A 1 130 ? 3.710 -0.851 21.696 1.00 62.59 130 LYS A N 1
ATOM 1027 C CA . LYS A 1 130 ? 4.606 -1.717 22.479 1.00 62.59 130 LYS A CA 1
ATOM 1028 C C . LYS A 1 130 ? 3.868 -3.000 22.834 1.00 62.59 130 LYS A C 1
ATOM 1030 O O . LYS A 1 130 ? 2.963 -2.998 23.670 1.00 62.59 130 LYS A O 1
ATOM 1035 N N . LEU A 1 131 ? 4.315 -4.106 22.261 1.00 59.81 131 LEU A N 1
ATOM 1036 C CA . LEU A 1 131 ? 3.907 -5.434 22.685 1.00 59.81 131 LEU A CA 1
ATOM 1037 C C . LEU A 1 131 ? 4.499 -5.700 24.076 1.00 59.81 131 LEU A C 1
ATOM 1039 O O . LEU A 1 131 ? 5.715 -5.760 24.250 1.00 59.81 131 LEU A O 1
ATOM 1043 N N . ARG A 1 132 ? 3.654 -5.823 25.106 1.00 54.06 132 ARG A N 1
ATOM 1044 C CA . ARG A 1 132 ? 4.110 -6.322 26.412 1.00 54.06 132 ARG A CA 1
ATOM 1045 C C . ARG A 1 132 ? 4.269 -7.837 26.296 1.00 54.06 132 ARG A C 1
ATOM 1047 O O . ARG A 1 132 ? 3.275 -8.556 26.351 1.00 54.06 132 ARG A O 1
ATOM 1054 N N . LYS A 1 133 ? 5.506 -8.319 26.156 1.00 48.97 133 LYS A N 1
ATOM 1055 C CA . LYS A 1 133 ? 5.836 -9.750 26.242 1.00 48.97 133 LYS A CA 1
ATOM 1056 C C . LYS A 1 133 ? 5.480 -10.235 27.654 1.00 48.97 133 LYS A C 1
ATOM 1058 O O . LYS A 1 133 ? 6.096 -9.815 28.632 1.00 48.97 133 LYS A O 1
ATOM 1063 N N . ARG A 1 134 ? 4.436 -11.058 27.793 1.00 38.56 134 ARG A N 1
ATOM 1064 C CA . ARG A 1 134 ? 4.101 -11.732 29.057 1.00 38.56 134 ARG A CA 1
ATOM 1065 C C . ARG A 1 134 ? 4.904 -13.028 29.123 1.00 38.56 134 ARG A C 1
ATOM 1067 O O . ARG A 1 134 ? 4.387 -14.088 28.797 1.00 38.56 134 ARG A O 1
ATOM 1074 N N . SER A 1 135 ? 6.170 -12.940 29.508 1.00 37.31 135 SER A N 1
ATOM 1075 C CA . SER A 1 135 ? 6.963 -14.114 29.877 1.00 37.31 135 SER A CA 1
ATOM 1076 C C . SER A 1 135 ? 6.468 -14.653 31.234 1.00 37.31 135 SER A C 1
ATOM 1078 O O . SER A 1 135 ? 6.315 -13.865 32.173 1.00 37.31 135 SER A O 1
ATOM 1080 N N . PRO A 1 136 ? 6.179 -15.961 31.382 1.00 46.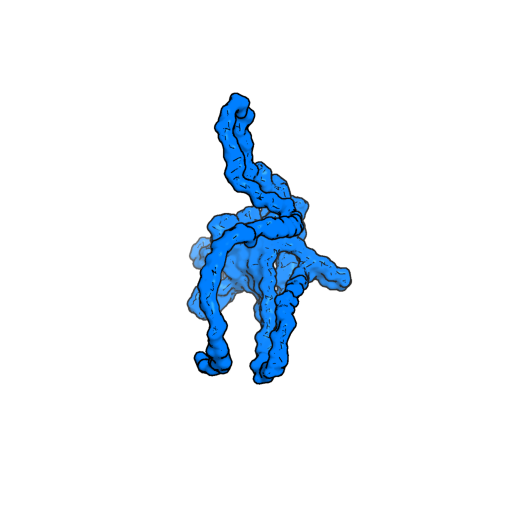44 136 PRO A N 1
ATOM 1081 C CA . PRO A 1 136 ? 6.023 -16.567 32.697 1.00 46.44 136 PRO A CA 1
ATOM 1082 C C . PRO A 1 136 ? 7.406 -16.644 33.358 1.00 46.44 136 PRO A C 1
ATOM 1084 O O . PRO A 1 136 ? 8.378 -17.047 32.727 1.00 46.44 136 PRO A O 1
ATOM 1087 N N . GLN A 1 137 ? 7.519 -16.214 34.612 1.00 46.12 137 GLN A N 1
ATOM 1088 C CA . GLN A 1 137 ? 8.765 -16.302 35.375 1.00 46.12 137 GLN A CA 1
ATOM 1089 C C . GLN A 1 137 ? 9.144 -17.761 35.680 1.00 46.12 137 GLN A C 1
ATOM 1091 O O . GLN A 1 137 ? 8.317 -18.517 36.184 1.00 46.12 137 GLN A O 1
ATOM 1096 N N . GLY A 1 138 ? 10.421 -18.087 35.454 1.00 37.19 138 GLY A N 1
ATOM 1097 C CA . GLY A 1 138 ? 11.122 -19.304 35.893 1.00 37.19 138 GLY A CA 1
ATOM 1098 C C . GLY A 1 138 ? 11.976 -19.876 34.753 1.00 37.19 138 GLY A C 1
ATOM 1099 O O . GLY A 1 138 ? 11.448 -20.082 33.675 1.00 37.19 138 GLY A O 1
ATOM 1100 N N . SER A 1 139 ? 13.274 -20.161 34.845 1.00 42.19 139 SER A N 1
ATOM 1101 C CA . SER A 1 139 ? 14.283 -20.099 35.907 1.00 42.19 139 SER A CA 1
ATOM 1102 C C . SER A 1 139 ? 15.636 -20.487 35.274 1.00 42.19 139 SER A C 1
ATOM 1104 O O . SER A 1 139 ? 15.666 -21.440 34.507 1.00 42.19 139 SER A O 1
ATOM 1106 N N . SER A 1 140 ? 16.713 -19.798 35.670 1.00 41.94 140 SER A N 1
ATOM 1107 C CA . SER A 1 140 ? 18.137 -20.206 35.692 1.00 41.94 140 SER A CA 1
ATOM 1108 C C . SER A 1 140 ? 18.869 -20.656 34.403 1.00 41.94 140 SER A C 1
ATOM 1110 O O . SER A 1 140 ? 18.675 -21.761 33.918 1.00 41.94 140 SER A O 1
ATOM 1112 N N . GLU A 1 141 ? 19.835 -19.817 33.994 1.00 48.69 141 GLU A N 1
ATOM 1113 C CA . GLU A 1 141 ? 21.202 -20.138 33.523 1.00 48.69 141 GLU A CA 1
ATOM 1114 C C . GLU A 1 141 ? 21.379 -21.237 32.447 1.00 48.69 141 GLU A C 1
ATOM 1116 O O . GLU A 1 141 ? 21.481 -22.421 32.762 1.00 48.69 141 GLU A O 1
ATOM 1121 N N . SER A 1 142 ? 21.570 -20.846 31.180 1.00 40.25 142 SER A N 1
ATOM 1122 C CA . SER A 1 142 ? 22.345 -21.609 30.180 1.00 40.25 142 SER A CA 1
ATOM 1123 C C . SER A 1 142 ? 22.815 -20.676 29.060 1.00 40.25 142 SER A C 1
ATOM 1125 O O . SER A 1 142 ? 22.015 -20.020 28.401 1.00 40.25 142 SER A O 1
ATOM 1127 N N . ALA A 1 143 ? 24.132 -20.586 28.886 1.00 49.66 143 ALA A N 1
ATOM 1128 C CA . ALA A 1 143 ? 24.806 -19.730 27.922 1.00 49.66 143 ALA A CA 1
ATOM 1129 C C . ALA A 1 143 ? 24.765 -20.317 26.501 1.00 49.66 143 ALA A C 1
ATOM 1131 O O . ALA A 1 143 ? 25.327 -21.384 26.283 1.00 49.66 143 ALA A O 1
ATOM 1132 N N . SER A 1 144 ? 24.159 -19.585 25.559 1.00 46.91 144 SER A N 1
ATOM 1133 C CA . SER A 1 144 ? 24.661 -19.288 24.201 1.00 46.91 144 SER A CA 1
ATOM 1134 C C . SER A 1 144 ? 23.528 -18.801 23.284 1.00 46.91 144 SER A C 1
ATOM 1136 O O . SER A 1 144 ? 23.337 -19.349 22.202 1.00 46.91 144 SER A O 1
ATOM 1138 N N . ASP A 1 145 ? 22.779 -17.774 23.678 1.00 40.91 145 ASP A N 1
ATOM 1139 C CA . ASP A 1 145 ? 21.919 -17.083 22.717 1.00 40.91 145 ASP A CA 1
ATOM 1140 C C . ASP A 1 145 ? 22.745 -15.965 22.089 1.00 40.91 145 ASP A C 1
ATOM 1142 O O . ASP A 1 145 ? 23.013 -14.929 22.698 1.00 40.91 145 ASP A O 1
ATOM 1146 N N . LYS A 1 146 ? 23.173 -16.179 20.841 1.00 45.53 146 LYS A N 1
ATOM 1147 C CA . LYS A 1 146 ? 23.187 -15.051 19.913 1.00 45.53 146 LYS A CA 1
ATOM 1148 C C . LYS A 1 146 ? 21.752 -14.551 19.961 1.00 45.53 146 LYS A C 1
ATOM 1150 O O . LYS A 1 146 ? 20.877 -15.295 19.540 1.00 45.53 146 LYS A O 1
ATOM 1155 N N . GLU A 1 147 ? 21.510 -13.407 20.593 1.00 43.56 147 GLU A N 1
ATOM 1156 C CA . GLU A 1 147 ? 20.190 -12.789 20.596 1.00 43.56 147 GLU A CA 1
ATOM 1157 C C . GLU A 1 147 ? 19.783 -12.663 19.128 1.00 43.56 147 GLU A C 1
ATOM 1159 O O . GLU A 1 147 ? 20.301 -11.810 18.407 1.00 43.56 147 GLU A O 1
ATOM 1164 N N . ASP A 1 148 ? 18.941 -13.586 18.658 1.00 46.59 148 ASP A N 1
ATOM 1165 C CA . ASP A 1 148 ? 18.209 -13.407 17.422 1.00 46.59 148 ASP A CA 1
ATOM 1166 C C . ASP A 1 148 ? 17.491 -12.079 17.616 1.00 46.59 148 ASP A C 1
ATOM 1168 O O . ASP A 1 148 ? 16.642 -11.936 18.497 1.00 46.59 148 ASP A O 1
ATOM 1172 N N . GLU A 1 149 ? 17.952 -11.083 16.870 1.00 57.91 149 GLU A N 1
ATOM 1173 C CA . GLU A 1 149 ? 17.449 -9.723 16.815 1.00 57.91 149 GLU A CA 1
ATOM 1174 C C . GLU A 1 149 ? 15.940 -9.791 16.539 1.00 57.91 149 GLU A C 1
ATOM 1176 O O . GLU A 1 149 ? 15.506 -9.893 15.392 1.00 57.91 149 GLU A O 1
ATOM 1181 N N . GLU A 1 150 ? 15.151 -9.873 17.619 1.00 63.53 150 GLU A N 1
ATOM 1182 C CA . GLU A 1 150 ? 13.774 -10.366 17.584 1.00 63.53 150 GLU A CA 1
ATOM 1183 C C . GLU A 1 150 ? 12.935 -9.416 16.731 1.00 63.53 150 GLU A C 1
ATOM 1185 O O . GLU A 1 150 ? 12.627 -8.280 17.109 1.00 63.53 150 GLU A O 1
ATOM 1190 N N . ALA A 1 151 ? 12.606 -9.871 15.529 1.00 71.19 151 ALA A N 1
ATOM 1191 C CA . ALA A 1 151 ? 11.787 -9.111 14.616 1.00 71.19 151 ALA A CA 1
ATOM 1192 C C . ALA A 1 151 ? 10.410 -8.865 15.244 1.00 71.19 151 ALA A C 1
ATOM 1194 O O . ALA A 1 151 ? 9.815 -9.759 15.843 1.00 71.19 151 ALA A O 1
ATOM 1195 N N . THR A 1 152 ? 9.906 -7.637 15.140 1.00 84.94 152 THR A N 1
ATOM 1196 C CA . THR A 1 152 ? 8.635 -7.275 15.770 1.00 84.94 152 THR A CA 1
ATOM 1197 C C . THR A 1 152 ? 7.480 -7.390 14.784 1.00 84.94 152 THR A C 1
ATOM 1199 O O . THR A 1 152 ? 7.463 -6.707 13.757 1.00 84.94 152 THR A O 1
ATOM 1202 N N . ASP A 1 153 ? 6.498 -8.219 15.129 1.00 90.88 153 ASP A N 1
ATOM 1203 C CA . ASP A 1 153 ? 5.273 -8.422 14.355 1.00 90.88 153 ASP A CA 1
ATOM 1204 C C . ASP A 1 153 ? 4.150 -7.486 14.803 1.00 90.88 153 ASP A C 1
ATOM 1206 O O . ASP A 1 153 ? 3.860 -7.353 15.989 1.00 90.88 153 ASP A O 1
ATOM 1210 N N . TYR A 1 154 ? 3.457 -6.869 13.850 1.00 91.44 154 TYR A N 1
ATOM 1211 C CA . TYR A 1 154 ? 2.291 -6.030 14.103 1.00 91.44 154 TYR A CA 1
ATOM 1212 C C . TYR A 1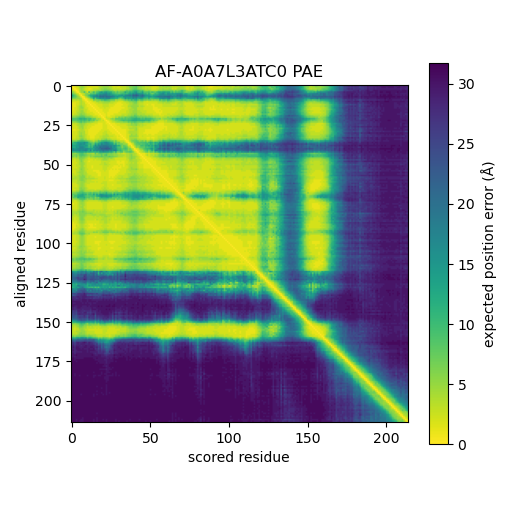 154 ? 1.142 -6.438 13.195 1.00 91.44 154 TYR A C 1
ATOM 1214 O O . TYR A 1 154 ? 1.310 -6.564 11.986 1.00 91.44 154 TYR A O 1
ATOM 1222 N N . VAL A 1 155 ? -0.051 -6.578 13.761 1.00 94.69 155 VAL A N 1
ATOM 1223 C CA . VAL A 1 155 ? -1.272 -6.814 12.990 1.00 94.69 155 VAL A CA 1
ATOM 1224 C C . VAL A 1 155 ? -2.222 -5.659 13.250 1.00 94.69 155 VAL A C 1
ATOM 1226 O O . VAL A 1 155 ? -2.577 -5.396 14.398 1.00 94.69 155 VAL A O 1
ATOM 1229 N N . PHE A 1 156 ? -2.622 -4.977 12.181 1.00 96.06 156 PHE A N 1
ATOM 1230 C CA . PHE A 1 156 ? -3.617 -3.911 12.223 1.00 96.06 156 PHE A CA 1
ATOM 1231 C C . PHE A 1 156 ? -4.844 -4.326 11.427 1.00 96.06 156 PHE A C 1
ATOM 1233 O O . PHE A 1 156 ? -4.721 -4.904 10.348 1.00 96.06 156 PHE A O 1
ATOM 1240 N N . ARG A 1 157 ? -6.027 -3.998 11.932 1.00 95.69 157 ARG A N 1
ATOM 1241 C CA . ARG A 1 157 ? -7.291 -4.107 11.211 1.00 95.69 157 ARG A CA 1
ATOM 1242 C C . ARG A 1 157 ? -7.687 -2.736 10.675 1.00 95.69 157 ARG A C 1
ATOM 1244 O O . ARG A 1 157 ? -7.560 -1.745 11.388 1.00 95.69 157 ARG A O 1
ATOM 1251 N N . ILE A 1 158 ? -8.179 -2.676 9.442 1.00 95.06 158 ILE A N 1
ATOM 1252 C CA . ILE A 1 158 ? -8.805 -1.459 8.914 1.00 95.06 158 ILE A CA 1
ATOM 1253 C C . ILE A 1 158 ? -10.282 -1.488 9.309 1.00 95.06 158 ILE A C 1
ATOM 1255 O O . ILE A 1 158 ? -10.994 -2.454 9.031 1.00 95.06 158 ILE A O 1
ATOM 1259 N N . ILE A 1 159 ? -10.734 -0.445 10.002 1.00 92.88 159 ILE A N 1
ATOM 1260 C CA . ILE A 1 159 ? -12.113 -0.310 10.475 1.00 92.88 159 ILE A CA 1
ATOM 1261 C C . ILE A 1 159 ? -12.749 0.909 9.827 1.00 92.88 159 ILE A C 1
ATOM 1263 O O . ILE A 1 159 ? -12.190 1.997 9.905 1.00 92.88 159 ILE A O 1
ATOM 1267 N N . TYR A 1 160 ? -13.953 0.734 9.288 1.00 90.19 160 TYR A N 1
ATOM 1268 C CA . TYR A 1 160 ? -14.820 1.804 8.803 1.00 90.19 160 TYR A CA 1
ATOM 1269 C C . TYR A 1 160 ? -16.088 1.833 9.677 1.00 90.19 160 TYR A C 1
ATOM 1271 O O . TYR A 1 160 ? -16.967 0.985 9.512 1.00 90.19 160 TYR A O 1
ATOM 1279 N N . PRO A 1 161 ? -16.199 2.748 10.661 1.00 79.62 161 PRO A N 1
ATOM 1280 C CA . PRO A 1 161 ? -17.294 2.740 11.637 1.00 79.62 161 PRO A CA 1
ATOM 1281 C C . PRO A 1 161 ? -18.695 2.888 11.021 1.00 79.62 161 PRO A C 1
ATOM 1283 O O . PRO A 1 161 ? -19.670 2.464 11.632 1.00 79.62 161 PRO A O 1
ATOM 1286 N N . GLY A 1 162 ? -18.801 3.469 9.820 1.00 67.94 162 GLY A N 1
ATOM 1287 C CA . GLY A 1 162 ? -20.074 3.707 9.131 1.00 67.94 162 GLY A CA 1
ATOM 1288 C C . GLY A 1 162 ? -20.587 2.555 8.259 1.00 67.94 162 GLY A C 1
ATOM 1289 O O . GLY A 1 162 ? -21.768 2.540 7.932 1.00 67.94 162 GLY A O 1
ATOM 1290 N N . THR A 1 163 ? -19.749 1.580 7.891 1.00 62.19 163 THR A N 1
ATOM 1291 C CA . THR A 1 163 ? -20.138 0.480 6.982 1.00 62.19 163 THR A CA 1
ATOM 1292 C C . THR A 1 163 ? -20.547 -0.803 7.709 1.00 62.19 163 THR A C 1
ATOM 1294 O O . THR A 1 163 ? -21.009 -1.748 7.079 1.00 62.19 163 THR A O 1
ATOM 1297 N N . GLN A 1 164 ? -20.468 -0.846 9.046 1.00 52.84 164 GLN A N 1
ATOM 1298 C CA . GLN A 1 164 ? -20.923 -2.003 9.835 1.00 52.84 164 GLN A CA 1
ATOM 1299 C C . GLN A 1 164 ? -22.455 -2.182 9.904 1.00 52.84 164 GLN A C 1
ATOM 1301 O O . GLN A 1 164 ? -22.923 -3.115 10.550 1.00 52.84 164 GLN A O 1
ATOM 1306 N N . SER A 1 165 ? -23.254 -1.345 9.233 1.00 46.69 165 SER A N 1
ATOM 1307 C CA . SER A 1 165 ? -24.722 -1.434 9.288 1.00 46.69 165 SER A CA 1
ATOM 1308 C C . SER A 1 165 ? -25.346 -2.486 8.357 1.00 46.69 165 SER A C 1
ATOM 1310 O O . SER A 1 165 ? -26.538 -2.749 8.495 1.00 46.69 165 SER A O 1
ATOM 1312 N N . GLU A 1 166 ? -24.606 -3.102 7.429 1.00 43.84 166 GLU A N 1
ATOM 1313 C CA . GLU A 1 166 ? -25.194 -4.082 6.488 1.00 43.84 166 GLU A CA 1
ATOM 1314 C C . GLU A 1 166 ? -25.104 -5.546 6.960 1.00 43.84 166 GLU A C 1
ATOM 1316 O O . GLU A 1 166 ? -25.674 -6.434 6.334 1.00 43.84 166 GLU A O 1
ATOM 1321 N N . PHE A 1 167 ? -24.436 -5.813 8.089 1.00 46.56 167 PHE A N 1
ATOM 1322 C CA . PHE A 1 167 ? -24.230 -7.169 8.625 1.00 46.56 167 PHE A CA 1
ATOM 1323 C C . PHE A 1 167 ? -25.038 -7.481 9.894 1.00 46.56 167 PHE A C 1
ATOM 1325 O O . PHE A 1 167 ? -24.746 -8.452 10.593 1.00 46.56 167 PHE A O 1
ATOM 1332 N N . VAL A 1 168 ? -26.078 -6.698 10.189 1.00 43.00 168 VAL A N 1
ATOM 1333 C CA . VAL A 1 168 ? -27.101 -7.112 11.157 1.00 43.00 168 VAL A CA 1
ATOM 1334 C C . VAL A 1 168 ? -28.157 -7.898 10.376 1.00 43.00 168 VAL A C 1
ATOM 1336 O O . VAL A 1 168 ? -28.719 -7.338 9.432 1.00 43.00 168 VAL A O 1
ATOM 1339 N N . PRO A 1 169 ? -28.423 -9.181 10.702 1.00 41.12 169 PRO A N 1
ATOM 1340 C CA . PRO A 1 169 ? -29.537 -9.912 10.116 1.00 41.12 169 PRO A CA 1
ATOM 1341 C C . PRO A 1 169 ? -30.786 -9.058 10.261 1.00 41.12 169 PRO A C 1
ATOM 1343 O O . PRO A 1 169 ? -31.097 -8.609 11.359 1.00 41.12 169 PRO A O 1
ATOM 1346 N N . GLN A 1 170 ? -31.447 -8.790 9.141 1.00 38.53 170 GLN A N 1
ATOM 1347 C CA . GLN A 1 170 ? -32.723 -8.102 9.104 1.00 38.53 170 GLN A CA 1
ATOM 1348 C C . GLN A 1 170 ? -33.655 -8.851 10.060 1.00 38.53 170 GLN A C 1
ATOM 1350 O O . GLN A 1 170 ? -34.066 -9.971 9.754 1.00 38.53 170 GLN A O 1
ATOM 1355 N N . ASP A 1 171 ? -33.877 -8.278 11.248 1.00 38.66 171 ASP A N 1
ATOM 1356 C CA . ASP A 1 171 ? -34.783 -8.811 12.254 1.00 38.66 171 ASP A CA 1
ATOM 1357 C C . ASP A 1 171 ? -36.097 -9.116 11.542 1.00 38.66 171 ASP A C 1
ATOM 1359 O O . ASP A 1 171 ? -36.782 -8.232 11.016 1.00 38.66 171 ASP A O 1
ATOM 1363 N N . LEU A 1 172 ? -36.369 -10.414 11.427 1.00 46.97 172 LEU A N 1
ATOM 1364 C CA . LEU A 1 172 ? -37.535 -10.950 10.765 1.00 46.97 172 LEU A CA 1
ATOM 1365 C C . LEU A 1 172 ? -38.748 -10.518 11.588 1.00 46.97 172 LEU A C 1
ATOM 1367 O O . LEU A 1 172 ? -39.045 -11.109 12.618 1.00 46.97 172 LEU A O 1
ATOM 1371 N N . MET A 1 173 ? -39.367 -9.433 11.128 1.00 42.62 173 MET A N 1
ATOM 1372 C CA . MET A 1 173 ? -40.779 -9.070 11.220 1.00 42.62 173 MET A CA 1
ATOM 1373 C C . MET A 1 173 ? -41.561 -9.745 12.357 1.00 42.62 173 MET A C 1
ATOM 1375 O O . MET A 1 173 ? -41.904 -10.922 12.291 1.00 42.62 173 MET A O 1
ATOM 1379 N N . ASP A 1 174 ? -41.888 -8.925 13.352 1.00 44.25 174 ASP A N 1
ATOM 1380 C CA . ASP A 1 174 ? -43.108 -8.941 14.162 1.00 44.25 174 ASP A CA 1
ATOM 1381 C C . ASP A 1 174 ? -44.142 -10.025 13.763 1.00 44.25 174 ASP A C 1
ATOM 1383 O O . ASP A 1 174 ? -44.867 -9.896 12.774 1.00 44.25 174 ASP A O 1
ATOM 1387 N N . ALA A 1 175 ? -44.214 -11.109 14.542 1.00 33.88 175 ALA A N 1
ATOM 1388 C CA . ALA A 1 175 ? -45.270 -12.116 14.458 1.00 33.88 175 ALA A CA 1
ATOM 1389 C C . ALA A 1 175 ? -45.731 -12.494 15.880 1.00 33.88 175 ALA A C 1
ATOM 1391 O O . ALA A 1 175 ? -44.926 -12.993 16.672 1.00 33.88 175 ALA A O 1
ATOM 1392 N N . PRO A 1 176 ? -47.012 -12.286 16.244 1.00 40.38 176 PRO A N 1
ATOM 1393 C CA . PRO A 1 176 ? -47.520 -12.675 17.548 1.00 40.38 176 PRO A CA 1
ATOM 1394 C C . PRO A 1 176 ? -47.973 -14.140 17.511 1.00 40.38 176 PRO A C 1
ATOM 1396 O O . PRO A 1 176 ? -48.914 -14.488 16.802 1.00 40.38 176 PRO A O 1
ATOM 1399 N N . GLY A 1 177 ? -47.366 -14.992 18.338 1.00 32.88 177 GLY A N 1
ATOM 1400 C CA . GLY A 1 177 ? -48.004 -16.239 18.765 1.00 32.88 177 GLY A CA 1
ATOM 1401 C C . GLY A 1 177 ? -47.131 -17.494 18.774 1.00 32.88 177 GLY A C 1
ATOM 1402 O O . GLY A 1 177 ? -46.470 -17.823 17.800 1.00 32.88 177 GLY A O 1
ATOM 1403 N N . ALA A 1 178 ? -47.285 -18.236 19.875 1.00 34.09 178 ALA A N 1
ATOM 1404 C CA . ALA A 1 178 ? -46.975 -19.656 20.072 1.00 34.09 178 ALA A CA 1
ATOM 1405 C C . ALA A 1 178 ? -45.502 -20.068 20.311 1.00 34.09 178 ALA A C 1
ATOM 1407 O O . ALA A 1 178 ? -44.764 -20.419 19.403 1.00 34.09 178 ALA A O 1
ATOM 1408 N N . GLY A 1 179 ? -45.152 -20.098 21.607 1.00 41.00 179 GLY A N 1
ATOM 1409 C CA . GLY A 1 179 ? -44.488 -21.189 22.344 1.00 41.00 179 GLY A CA 1
ATOM 1410 C C . GLY A 1 179 ? -43.309 -21.957 21.731 1.00 41.00 179 GLY A C 1
ATOM 1411 O O . GLY A 1 179 ? -43.495 -22.694 20.775 1.00 41.00 179 GLY A O 1
ATOM 1412 N N . LEU A 1 180 ? -42.152 -21.903 22.414 1.00 38.53 180 LEU A N 1
ATOM 1413 C CA . LEU A 1 180 ? -41.313 -23.019 22.922 1.00 38.53 180 LEU A CA 1
ATOM 1414 C C . LEU A 1 180 ? -40.032 -22.435 23.598 1.00 38.53 180 LEU A C 1
ATOM 1416 O O . LEU A 1 180 ? -39.687 -21.287 23.323 1.00 38.53 180 LEU A O 1
ATOM 1420 N N . PRO A 1 181 ? -39.370 -23.133 24.551 1.00 44.59 181 PRO A N 1
ATOM 1421 C CA . PRO A 1 181 ? -38.494 -22.499 25.548 1.00 44.59 181 PRO A CA 1
ATOM 1422 C C . PRO A 1 181 ? -37.036 -22.308 25.076 1.00 44.59 181 PRO A C 1
ATOM 1424 O O . PRO A 1 181 ? -36.553 -23.085 24.250 1.00 44.59 181 PRO A O 1
ATOM 1427 N N . PRO A 1 182 ? -36.288 -21.334 25.638 1.00 45.19 182 PRO A N 1
ATOM 1428 C CA . PRO A 1 182 ? -34.892 -21.107 25.287 1.00 45.19 182 PRO A CA 1
ATOM 1429 C C . PRO A 1 182 ? -33.985 -22.130 25.985 1.00 45.19 182 PRO A C 1
ATOM 1431 O O . PRO A 1 182 ? -33.835 -22.153 27.207 1.00 45.19 182 PRO A O 1
ATOM 1434 N N . MET A 1 183 ? -33.372 -22.989 25.178 1.00 41.94 183 MET A N 1
ATOM 1435 C CA . MET A 1 183 ? -32.348 -23.947 25.573 1.00 41.94 183 MET A CA 1
ATOM 1436 C C . MET A 1 183 ? -30.985 -23.218 25.581 1.00 41.94 183 MET A C 1
ATOM 1438 O O . MET A 1 183 ? -30.532 -22.743 24.548 1.00 41.94 183 MET A O 1
ATOM 1442 N N . TRP A 1 184 ? -30.358 -23.162 26.766 1.00 38.88 184 TRP A N 1
ATOM 1443 C CA . TRP A 1 184 ? -29.002 -22.676 27.108 1.00 38.88 184 TRP A CA 1
ATOM 1444 C C . TRP A 1 184 ? -28.749 -21.160 27.201 1.00 38.88 184 TRP A C 1
ATOM 1446 O O . TRP A 1 184 ? -28.451 -20.479 26.227 1.00 38.88 184 TRP A O 1
ATOM 1456 N N . GLN A 1 185 ? -28.689 -20.673 28.446 1.00 39.78 185 GLN A N 1
ATOM 1457 C CA . GLN A 1 185 ? -27.895 -19.505 28.843 1.00 39.78 185 GLN A CA 1
ATOM 1458 C C . GLN A 1 185 ? -26.892 -19.933 29.932 1.00 39.78 185 GLN A C 1
ATOM 1460 O O . GLN A 1 185 ? -27.314 -20.555 30.910 1.00 39.78 185 GLN A O 1
ATOM 1465 N N . PRO A 1 186 ? -25.590 -19.600 29.843 1.00 33.94 186 PRO A N 1
ATOM 1466 C CA . PRO A 1 186 ? -24.668 -19.771 30.958 1.00 33.94 186 PRO A CA 1
ATOM 1467 C C . PRO A 1 186 ? -24.763 -18.550 31.882 1.00 33.94 186 PRO A C 1
ATOM 1469 O O . PRO A 1 186 ? -24.180 -17.497 31.624 1.00 33.94 186 PRO A O 1
ATOM 1472 N N . SER A 1 187 ? -25.519 -18.680 32.970 1.00 34.06 187 SER A N 1
ATOM 1473 C CA . SER A 1 187 ? -25.601 -17.666 34.020 1.00 34.06 187 SER A CA 1
ATOM 1474 C C . SER A 1 187 ? -24.382 -17.715 34.942 1.00 34.06 187 SER A C 1
ATOM 1476 O O . SER A 1 187 ? -24.059 -18.745 35.534 1.00 34.06 187 SER A O 1
ATOM 1478 N N . THR A 1 188 ? -23.745 -16.562 35.115 1.00 39.25 188 THR A N 1
ATOM 1479 C CA . THR A 1 188 ? -22.763 -16.288 36.161 1.00 39.25 188 THR A CA 1
ATOM 1480 C C . THR A 1 188 ? -23.441 -16.314 37.532 1.00 39.25 188 THR A C 1
ATOM 1482 O O . THR A 1 188 ? -24.351 -15.528 37.784 1.00 39.25 188 THR A O 1
ATOM 1485 N N . ARG A 1 189 ? -22.985 -17.166 38.462 1.00 37.28 189 ARG A N 1
ATOM 1486 C CA . ARG A 1 189 ? -23.134 -16.908 39.906 1.00 37.28 189 ARG A CA 1
ATOM 1487 C C . ARG A 1 189 ? -22.210 -17.765 40.767 1.00 37.28 189 ARG A C 1
ATOM 1489 O O . ARG A 1 189 ? -21.987 -18.943 40.525 1.00 37.28 189 ARG A O 1
ATOM 1496 N N . LYS A 1 190 ? -21.651 -17.081 41.761 1.00 34.50 190 LYS A N 1
ATOM 1497 C CA . LYS A 1 190 ? -20.744 -17.558 42.801 1.00 34.50 190 LYS A CA 1
ATOM 1498 C C . LYS A 1 190 ? -21.505 -18.335 43.891 1.00 34.50 190 LYS A C 1
ATOM 1500 O O . LYS A 1 190 ? -22.685 -18.085 44.104 1.00 34.50 190 LYS A O 1
ATOM 1505 N N . SER A 1 191 ? -20.711 -19.112 44.636 1.00 32.75 191 SER A N 1
ATOM 1506 C CA . SER A 1 191 ? -20.773 -19.400 46.082 1.00 32.75 191 SER A CA 1
ATOM 1507 C C . SER A 1 191 ? -21.707 -20.500 46.628 1.00 32.75 191 SER A C 1
ATOM 1509 O O . SER A 1 191 ? -22.921 -20.340 46.639 1.00 32.75 191 SER A O 1
ATOM 1511 N N . SER A 1 192 ? -21.041 -21.489 47.250 1.00 34.56 192 SER A N 1
ATOM 1512 C CA . SER A 1 192 ? -21.271 -22.024 48.612 1.00 34.56 192 SER A CA 1
ATOM 1513 C C . SER A 1 192 ? -22.211 -23.215 48.846 1.00 34.56 192 SER A C 1
ATOM 1515 O O . SER A 1 192 ? -23.401 -23.108 48.597 1.00 34.56 192 SER A O 1
ATOM 1517 N N . CYS A 1 193 ? -21.607 -24.244 49.483 1.00 30.38 193 CYS A N 1
ATOM 1518 C CA . CYS A 1 193 ? -22.114 -25.211 50.488 1.00 30.38 193 CYS A CA 1
ATOM 1519 C C . CYS A 1 193 ? -23.349 -26.076 50.121 1.00 30.38 193 CYS A C 1
ATOM 1521 O O . CYS A 1 193 ? -24.180 -25.688 49.324 1.00 30.38 193 CYS A O 1
ATOM 1523 N N . SER A 1 194 ? -23.608 -27.282 50.632 1.00 34.62 194 SER A N 1
ATOM 1524 C CA . SER A 1 194 ? -22.952 -28.252 51.520 1.00 34.62 194 SER A CA 1
ATOM 1525 C C . SER A 1 194 ? -23.826 -29.523 51.511 1.00 34.62 194 SER A C 1
ATOM 1527 O O . SER A 1 194 ? -25.043 -29.409 51.442 1.00 34.62 194 SER A O 1
ATOM 1529 N N . SER A 1 195 ? -23.191 -30.688 51.670 1.00 34.84 195 SER A N 1
ATOM 1530 C CA . SER A 1 195 ? -23.697 -31.913 52.321 1.00 34.84 195 SER A CA 1
ATOM 1531 C C . SER A 1 195 ? -25.001 -32.579 51.849 1.00 34.84 195 SER A C 1
ATOM 1533 O O . SER A 1 195 ? -26.093 -32.110 52.143 1.00 34.84 195 SER A O 1
ATOM 1535 N N . CYS A 1 196 ? -24.882 -33.811 51.337 1.00 29.80 196 CYS A N 1
ATOM 1536 C CA . CYS A 1 196 ? -25.696 -34.954 51.783 1.00 29.80 196 CYS A CA 1
ATOM 1537 C C . CYS A 1 196 ? -25.155 -36.280 51.220 1.00 29.80 196 CYS A C 1
ATOM 1539 O O . CYS A 1 196 ? -25.227 -36.517 50.022 1.00 29.80 196 CYS A O 1
ATOM 1541 N N . SER A 1 197 ? -24.660 -37.175 52.081 1.00 34.94 197 SER A N 1
ATOM 1542 C CA . SER A 1 197 ? -24.911 -38.624 51.965 1.00 34.94 197 SER A CA 1
ATOM 1543 C C . SER A 1 197 ? -24.668 -39.273 53.333 1.00 34.94 197 SER A C 1
ATOM 1545 O O . SER A 1 197 ? -23.537 -39.325 53.810 1.00 34.94 197 SER A O 1
ATOM 1547 N N . GLN A 1 198 ? -25.734 -39.736 53.983 1.00 35.25 198 GLN A N 1
ATOM 1548 C CA . GLN A 1 198 ? -25.671 -40.680 55.099 1.00 35.25 198 GLN A CA 1
ATOM 1549 C C . GLN A 1 198 ? -26.395 -41.970 54.711 1.00 35.25 198 GLN A C 1
ATOM 1551 O O . GLN A 1 198 ? -27.332 -41.942 53.915 1.00 35.25 198 GLN A O 1
ATOM 1556 N N . SER A 1 199 ? -25.989 -43.035 55.411 1.00 33.09 199 SER A N 1
ATOM 1557 C CA . SER A 1 199 ? -26.495 -44.418 55.455 1.00 33.09 199 SER A CA 1
ATOM 1558 C C . SER A 1 199 ? -26.067 -45.286 54.273 1.00 33.09 199 SER A C 1
ATOM 1560 O O . SER A 1 199 ? -26.187 -44.872 53.130 1.00 33.09 199 SER A O 1
ATOM 1562 N N . GLY A 1 200 ? -25.529 -46.494 54.429 1.00 32.47 200 GLY A N 1
ATOM 1563 C CA . GLY A 1 200 ? -25.212 -47.432 55.525 1.00 32.47 200 GLY A CA 1
ATOM 1564 C C . GLY A 1 200 ? -24.628 -48.674 54.801 1.00 32.47 200 GLY A C 1
ATOM 1565 O O . GLY A 1 200 ? -24.792 -48.778 53.592 1.00 32.47 200 GLY A O 1
ATOM 1566 N N . SER A 1 201 ? -23.913 -49.652 55.347 1.00 34.97 201 SER A N 1
ATOM 1567 C CA . SER A 1 201 ? -23.811 -50.213 56.686 1.00 34.97 201 SER A CA 1
ATOM 1568 C C . SER A 1 201 ? -22.752 -51.344 56.650 1.00 34.97 201 SER A C 1
ATOM 1570 O O . SER A 1 201 ? -22.661 -52.037 55.640 1.00 34.97 201 SER A O 1
ATOM 1572 N N . SER A 1 202 ? -22.076 -51.569 57.782 1.00 37.34 202 SER A N 1
ATOM 1573 C CA . SER A 1 202 ? -21.621 -52.874 58.317 1.00 37.34 202 SER A CA 1
ATOM 1574 C C . SER A 1 202 ? -20.387 -53.608 57.748 1.00 37.34 202 SER A C 1
ATOM 1576 O O . SER A 1 202 ? -20.476 -54.357 56.784 1.00 37.34 202 SER A O 1
ATOM 1578 N N . ASP A 1 203 ? -19.313 -53.499 58.541 1.00 36.47 203 ASP A N 1
ATOM 1579 C CA . ASP A 1 203 ? -18.601 -54.584 59.256 1.00 36.47 203 ASP A CA 1
ATOM 1580 C C . ASP A 1 203 ? -17.460 -55.376 58.575 1.00 36.47 203 ASP A C 1
ATOM 1582 O O . ASP A 1 203 ? -17.613 -55.927 57.488 1.00 36.47 203 ASP A O 1
ATOM 1586 N N . GLY A 1 204 ? -16.323 -55.488 59.290 1.00 34.66 204 GLY A N 1
ATOM 1587 C CA . GLY A 1 204 ? -15.301 -56.518 59.037 1.00 34.66 204 GLY A CA 1
ATOM 1588 C C . GLY A 1 204 ? -13.806 -56.133 59.049 1.00 34.66 204 GLY A C 1
ATOM 1589 O O . GLY A 1 204 ? -13.167 -56.211 58.009 1.00 34.66 204 GLY A O 1
ATOM 1590 N N . GLY A 1 205 ? -13.222 -55.878 60.232 1.00 35.56 205 GLY A N 1
ATOM 1591 C CA . GLY A 1 205 ? -11.871 -56.371 60.607 1.00 35.56 205 GLY A CA 1
ATOM 1592 C C . GLY A 1 205 ? -10.592 -55.578 60.209 1.00 35.56 205 GLY A C 1
ATOM 1593 O O . GLY A 1 205 ? -10.504 -55.068 59.097 1.00 35.56 205 GLY A O 1
ATOM 1594 N N . PRO A 1 206 ? -9.552 -55.504 61.080 1.00 50.12 206 PRO A N 1
ATOM 1595 C CA . PRO A 1 206 ? -8.307 -54.764 60.822 1.00 50.12 206 PRO A CA 1
ATOM 1596 C C . PRO A 1 206 ? -7.126 -55.665 60.402 1.00 50.12 206 PRO A C 1
ATOM 1598 O O . PRO A 1 206 ? -7.001 -56.775 60.911 1.00 50.12 206 PRO A O 1
ATOM 1601 N N . ALA A 1 207 ? -6.194 -55.157 59.579 1.00 38.97 207 ALA A N 1
ATOM 1602 C CA . ALA A 1 207 ? -4.786 -55.589 59.578 1.00 38.97 207 ALA A CA 1
ATOM 1603 C C . ALA A 1 207 ? -3.853 -54.651 58.777 1.00 38.97 207 ALA A C 1
ATOM 1605 O O . ALA A 1 207 ? -4.085 -54.365 57.608 1.00 38.97 207 ALA A O 1
ATOM 1606 N N . ASN A 1 208 ? -2.789 -54.223 59.462 1.00 37.53 208 ASN A N 1
ATOM 1607 C CA . ASN A 1 208 ? -1.437 -53.830 59.032 1.00 37.53 208 ASN A CA 1
ATOM 1608 C C . ASN A 1 208 ? -1.038 -53.929 57.543 1.00 37.53 208 ASN A C 1
ATOM 1610 O O . ASN A 1 208 ? -1.210 -54.969 56.916 1.00 37.53 208 ASN A O 1
ATOM 1614 N N . GLY A 1 209 ? -0.258 -52.946 57.069 1.00 34.50 209 GLY A N 1
ATOM 1615 C CA . GLY A 1 209 ? 0.644 -53.141 55.925 1.00 34.50 209 GLY A CA 1
ATOM 1616 C C . GLY A 1 209 ? 1.340 -51.867 55.445 1.00 34.50 209 GLY A C 1
ATOM 1617 O O . GLY A 1 209 ? 0.684 -50.910 55.068 1.00 34.50 209 GLY A O 1
ATOM 1618 N N . CYS A 1 210 ? 2.669 -51.862 55.486 1.00 33.41 210 CYS A N 1
ATOM 1619 C CA . CYS A 1 210 ? 3.587 -50.750 55.230 1.00 33.41 210 CYS A CA 1
ATOM 1620 C C . CYS A 1 210 ? 4.138 -50.762 53.780 1.00 33.41 210 CYS A C 1
ATOM 1622 O O . CYS A 1 210 ? 4.080 -51.800 53.126 1.00 33.41 210 CYS A O 1
ATOM 1624 N N . SER A 1 211 ? 4.818 -49.666 53.389 1.00 37.47 211 SER A N 1
ATOM 1625 C CA . SER A 1 211 ? 5.865 -49.508 52.332 1.00 37.47 211 SER A CA 1
ATOM 1626 C C . SER A 1 211 ? 5.470 -49.614 50.836 1.00 37.47 211 SER A C 1
ATOM 1628 O O . SER A 1 211 ? 4.735 -50.513 50.463 1.00 37.47 211 SER A O 1
ATOM 1630 N N . HIS A 1 212 ? 5.764 -48.638 49.952 1.00 37.06 212 HIS A N 1
ATOM 1631 C CA . HIS A 1 212 ? 7.031 -48.096 49.377 1.00 37.06 212 HIS A CA 1
ATOM 1632 C C . HIS A 1 212 ? 7.462 -48.803 48.063 1.00 37.06 212 HIS A C 1
ATOM 1634 O O . HIS A 1 212 ? 7.619 -50.017 48.070 1.00 37.06 212 HIS A O 1
ATOM 1640 N N . GLU A 1 213 ? 7.715 -47.998 47.009 1.00 33.91 213 GLU A N 1
ATOM 1641 C CA . GLU A 1 213 ? 8.508 -48.268 45.773 1.00 33.91 213 GLU A CA 1
ATOM 1642 C C . GLU A 1 213 ? 7.930 -49.310 44.777 1.00 33.91 213 GLU A C 1
ATOM 1644 O O . GLU A 1 213 ? 7.398 -50.335 45.177 1.00 33.91 213 GLU A O 1
ATOM 1649 N N . ARG A 1 214 ? 7.941 -49.138 43.446 1.00 36.25 214 ARG A N 1
ATOM 1650 C CA . ARG A 1 214 ? 8.818 -48.443 42.485 1.00 36.25 214 ARG A CA 1
ATOM 1651 C C . ARG A 1 214 ? 8.018 -47.904 41.298 1.00 36.25 214 ARG A C 1
ATOM 1653 O O . ARG A 1 214 ? 6.957 -48.496 41.003 1.00 36.25 214 ARG A O 1
#

Solvent-accessible surface area (backbone atoms only — not comparable to full-atom values): 13935 Å² total; per-residue (Å²): 69,25,40,72,52,74,87,92,44,77,52,50,53,22,51,72,48,80,46,75,57,87,93,49,44,33,45,36,37,39,44,41,62,81,70,71,63,74,47,54,83,92,44,48,92,71,37,76,62,59,81,69,43,41,79,41,56,50,88,48,37,39,35,40,45,32,40,39,35,89,86,69,10,20,34,38,29,47,26,30,74,90,68,54,69,47,81,49,41,33,29,59,67,65,67,52,46,60,50,48,52,53,50,49,40,60,66,34,48,94,60,27,39,47,42,70,59,73,33,74,43,91,95,72,48,74,40,78,70,81,79,80,79,83,75,79,90,81,80,83,91,82,94,78,75,78,75,72,76,76,59,47,78,46,72,33,33,56,44,46,84,80,68,66,74,78,77,59,78,78,78,79,67,94,75,94,79,83,88,85,82,91,82,87,79,91,77,89,80,84,85,83,90,80,90,89,89,81,88,85,82,86,91,83,88,89,81,89,86,81,87,84,89,134

Sequence (214 aa):
VSLPQRDDMEAIPGYLSLHQTADIMALKWTPNQLMNGSVGDLDYEKSVYWDYAMTIRLEEIVYLHCHQQVDSGGTVVLVSQDGIQRPPLRFPRGGHLLQFLSCLENGLLPHGQLDPPLWLQRGKGKVFPKLRKRSPQGSSESASDKEDEEATDYVFRIIYPGTQSEFVPQDLMDAPGAGLPPMWQPSTRKSSCSSCSQSGSSDGGPANGCSHER

pLDDT: mean 71.78, std 24.31, range [29.8, 97.75]

Mean predicted aligned error: 16.7 Å

Radius of gyration: 30.2 Å; Cα contacts (8 Å, |Δi|>4): 262; chains: 1; bounding box: 73×71×90 Å

Secondary structure (DSSP, 8-state):
-EEPPSTTPPPEEEEEEEEEETTEEEEEEEEHHHHS--S-TTTSTT-GGGGG-EEEEGGGEEEEEEEEETTTEEEEEEEETTSPBPPPEEPPSSSHHHHHHHHHHHHHTTT-EEESPPEEETTTEEE-------PPP-------------PEEEEEEEE-TTTGGGSS----------------------------------------------

Nearest PDB structures (foldseek):
  4qxa-assembly1_B  TM=9.224E-01  e=1.314E-20  Mus musculus
  1mi1-assembly1_A  TM=6.373E-01  e=2.907E-01  Homo sapiens
  4hxw-assembly1_A  TM=2.335E-01  e=1.396E+00  Enterococcus faecalis V583
  9gbv-assembly1_D  TM=3.183E-01  e=2.8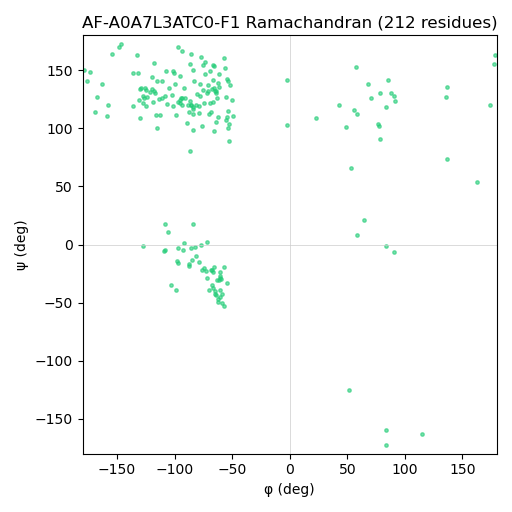92E+00  Escherichia coli